Protein AF-A0A0F9LCH7-F1 (afdb_monomer)

Secondary structure (DSSP, 8-state):
--GGGSPTTHHHHHHHHHHHHHHHH--SEEEEESHHHHHHHH-S-TT-SSPPPHHHHTT-EEE-TTSSEEEEE--HHHHHH-HHHHHHHHHHHHHHHHHHHHTT-PPPPP-EEEE--SHHHHHHHHHHHHT-SS--EEEEEEE-TT--EEEEEEESSSSEEEEEESSSHHHHHHHHHHHHSSS-EEESSTHHHHHHHHHTT-----EEEEHHHHHHHH-HHHHS----TTSS-PPPPS-SHHHHHHHH--PPP-------TTSHHHHHHHHHHHHHHHHHHHHHHHHHTT---

Nearest PDB structures (foldseek):
  2hhx-assembly1_A  TM=6.648E-01  e=7.492E-04  Geobacillus stearothermophilus
  7pbk-assembly1_A  TM=7.248E-01  e=1.446E-03  Vibrio phage phiVC8
  6k1b-assembly1_A  TM=5.280E-01  e=2.629E-03  Homo sapiens
  6k18-assembly1_B  TM=5.031E-01  e=2.476E-03  Homo sapiens

pLDDT: mean 91.44, std 11.63, range [45.91, 98.81]

Sequence (293 aa):
NDWKRHKEGAIEAGTEALQALITEHQPKLVVTLGNEAFRTCMGEHPGSKVLPGIQDARGYLWDSPLGVRVLSAIHPAAAEREWVPWMALLGVDLRKAKRELDAGCPALDERSVTIVTEPWELQELRNAIGTQERGWIALDTENDAELQISCLGVAVTKDVAYTIPNEEGWQHAAIREICESATPKVLQTHAHDVYLARKHGFDIKNVVVDTMFQWHVLQPELAGQKVDDKKKKKRRTRKGLAFLSSIFCRTAWWKDYDFVSGSDEQSILCGKDSCNTLECAEKMQEQLEGQAG

Organism: NCBI:txid412755

Radius of gyration: 20.71 Å; Cα contacts (8 Å, |Δi|>4): 482; chains: 1; bounding box: 54×39×61 Å

Structure (mmCIF, N/CA/C/O backbone):
data_AF-A0A0F9LCH7-F1
#
_entry.id   AF-A0A0F9LCH7-F1
#
loop_
_atom_site.group_PDB
_atom_site.id
_atom_site.type_symbol
_atom_site.label_atom_id
_atom_site.label_alt_id
_atom_site.label_comp_id
_atom_site.label_asym_id
_atom_site.label_entity_id
_atom_site.label_seq_id
_atom_site.pdbx_PDB_ins_code
_atom_site.Cartn_x
_atom_site.Cartn_y
_atom_site.Cartn_z
_atom_site.occupancy
_atom_site.B_iso_or_equiv
_atom_site.auth_seq_id
_atom_site.auth_comp_id
_atom_site.auth_asym_id
_atom_site.auth_atom_id
_atom_site.pdbx_PDB_model_num
ATOM 1 N N . ASN A 1 1 ? 25.312 -1.615 -9.999 1.00 53.94 1 ASN A N 1
ATOM 2 C CA . ASN A 1 1 ? 24.998 -0.778 -11.167 1.00 53.94 1 ASN A CA 1
ATOM 3 C C . ASN A 1 1 ? 25.716 0.524 -10.986 1.00 53.94 1 ASN A C 1
ATOM 5 O O . ASN A 1 1 ? 25.378 1.288 -10.093 1.00 53.94 1 ASN A O 1
ATOM 9 N N . ASP A 1 2 ? 26.802 0.665 -11.722 1.00 61.59 2 ASP A N 1
ATOM 10 C CA . ASP A 1 2 ? 27.672 1.824 -11.671 1.00 61.59 2 ASP A CA 1
ATOM 11 C C . ASP A 1 2 ? 27.355 2.610 -12.937 1.00 61.59 2 ASP A C 1
ATOM 13 O O . ASP A 1 2 ? 27.883 2.300 -13.999 1.00 61.59 2 ASP A O 1
ATOM 17 N N . TRP A 1 3 ? 26.401 3.544 -12.836 1.00 61.50 3 TRP A N 1
ATOM 18 C CA . TRP A 1 3 ? 25.936 4.374 -13.958 1.00 61.50 3 TRP A CA 1
ATOM 19 C C . TRP A 1 3 ? 27.105 5.066 -14.674 1.00 61.50 3 TRP A C 1
ATOM 21 O O . TRP A 1 3 ? 27.042 5.325 -15.868 1.00 61.50 3 TRP A O 1
ATOM 31 N N . LYS A 1 4 ? 28.214 5.268 -13.954 1.00 61.50 4 LYS A N 1
ATOM 32 C CA . LYS A 1 4 ? 29.463 5.854 -14.440 1.00 61.50 4 LYS A CA 1
ATOM 33 C C . LYS A 1 4 ? 30.278 4.925 -15.351 1.00 61.50 4 LYS A C 1
ATOM 35 O O . LYS A 1 4 ? 31.313 5.343 -15.852 1.00 61.50 4 LYS A O 1
ATOM 40 N N . ARG A 1 5 ? 29.862 3.666 -15.538 1.00 80.19 5 ARG A N 1
ATOM 41 C CA . ARG A 1 5 ? 30.509 2.713 -16.462 1.00 80.19 5 ARG A CA 1
ATOM 42 C C . ARG A 1 5 ? 29.945 2.762 -17.871 1.00 80.19 5 ARG A C 1
ATOM 44 O O . ARG A 1 5 ? 30.535 2.156 -18.764 1.00 80.19 5 ARG A O 1
ATOM 51 N N . HIS A 1 6 ? 28.810 3.428 -18.062 1.00 78.88 6 HIS A N 1
ATOM 52 C CA . HIS A 1 6 ? 28.275 3.643 -19.396 1.00 78.88 6 HIS A CA 1
ATOM 53 C C . HIS A 1 6 ? 29.196 4.590 -20.159 1.00 78.88 6 HIS A C 1
ATOM 55 O O . HIS A 1 6 ? 29.780 5.507 -19.581 1.00 78.88 6 HIS A O 1
ATOM 61 N N . LYS A 1 7 ? 29.360 4.339 -21.461 1.00 89.00 7 LYS A N 1
ATOM 62 C CA . LYS A 1 7 ? 30.025 5.309 -22.334 1.00 89.00 7 LYS A CA 1
ATOM 63 C C . LYS A 1 7 ? 29.214 6.604 -22.305 1.00 89.00 7 LYS A C 1
ATOM 65 O O . LYS A 1 7 ? 27.986 6.550 -22.243 1.00 89.00 7 LYS A O 1
ATOM 70 N N . GLU A 1 8 ? 29.897 7.739 -22.357 1.00 86.56 8 GLU A N 1
ATOM 71 C CA . GLU A 1 8 ? 29.249 9.044 -22.499 1.00 86.56 8 GLU A CA 1
ATOM 72 C C . GLU A 1 8 ? 28.267 9.020 -23.686 1.00 86.56 8 GLU A C 1
ATOM 74 O O . GLU A 1 8 ? 28.590 8.466 -24.740 1.00 86.56 8 GLU A O 1
ATOM 79 N N . GLY A 1 9 ? 27.047 9.531 -23.492 1.00 86.00 9 GLY A N 1
ATOM 80 C CA . GLY A 1 9 ? 25.986 9.532 -24.506 1.00 86.00 9 GLY A CA 1
ATOM 81 C C . GLY A 1 9 ? 25.182 8.229 -24.639 1.00 86.00 9 GLY A C 1
ATOM 82 O O . GLY A 1 9 ? 24.184 8.197 -25.358 1.00 86.00 9 GLY A O 1
ATOM 83 N N . ALA A 1 10 ? 25.588 7.124 -23.997 1.00 87.00 10 ALA A N 1
ATOM 84 C CA . ALA A 1 10 ? 24.914 5.833 -24.185 1.00 87.00 10 ALA A CA 1
ATOM 85 C C . ALA A 1 10 ? 23.511 5.782 -23.557 1.00 87.00 10 ALA A C 1
ATOM 87 O O . ALA A 1 10 ? 22.637 5.081 -24.066 1.00 87.00 10 ALA A O 1
ATOM 88 N N . ILE A 1 11 ? 23.297 6.505 -22.454 1.00 82.56 11 ILE A N 1
ATOM 89 C CA . ILE A 1 11 ? 21.995 6.565 -21.777 1.00 82.56 11 ILE A CA 1
ATOM 90 C C . ILE A 1 11 ? 21.026 7.401 -22.610 1.00 82.56 11 ILE A C 1
ATOM 92 O O . ILE A 1 11 ? 19.883 6.995 -22.809 1.00 82.56 11 ILE A O 1
ATOM 96 N N . GLU A 1 12 ? 21.495 8.532 -23.128 1.00 86.00 12 GLU A N 1
ATOM 97 C CA . GLU A 1 12 ? 20.748 9.439 -23.992 1.00 86.00 12 GLU A CA 1
ATOM 98 C C . GLU A 1 12 ? 20.317 8.711 -25.269 1.00 86.00 12 GLU A C 1
ATOM 100 O O . GLU A 1 12 ? 19.123 8.606 -25.537 1.00 86.00 12 GLU A O 1
ATOM 105 N N . ALA A 1 13 ? 21.261 8.073 -25.969 1.00 90.00 13 ALA A N 1
ATOM 106 C CA . ALA A 1 13 ? 20.969 7.283 -27.165 1.00 90.00 13 ALA A CA 1
ATOM 107 C C . ALA A 1 13 ? 19.996 6.121 -26.886 1.00 90.00 13 ALA A C 1
ATOM 109 O O . ALA A 1 13 ? 19.108 5.837 -27.689 1.00 90.00 13 ALA A O 1
ATOM 110 N N 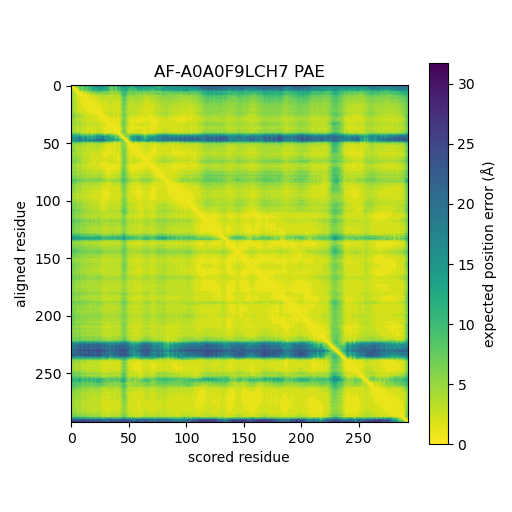. GLY A 1 14 ? 20.131 5.445 -25.738 1.00 88.81 14 GLY A N 1
ATOM 111 C CA . GLY A 1 14 ? 19.202 4.389 -25.331 1.00 88.81 14 GLY A CA 1
ATOM 112 C C . GLY A 1 14 ? 17.795 4.913 -25.030 1.00 88.81 14 GLY A C 1
ATOM 113 O O . GLY A 1 14 ? 16.809 4.263 -25.375 1.00 88.81 14 GLY A O 1
ATOM 114 N N . THR A 1 15 ? 17.698 6.097 -24.426 1.00 87.81 15 THR A N 1
ATOM 115 C CA . THR A 1 15 ? 16.423 6.765 -24.124 1.00 87.81 15 THR A CA 1
ATOM 116 C C . THR A 1 15 ? 15.730 7.220 -25.408 1.00 87.81 15 THR A C 1
ATOM 118 O O . THR A 1 15 ? 14.538 6.973 -25.574 1.00 87.81 15 THR A O 1
ATOM 121 N N . GLU A 1 16 ? 16.473 7.800 -26.355 1.00 91.25 16 GLU A N 1
ATOM 122 C CA . GLU A 1 16 ? 15.963 8.174 -27.681 1.00 91.25 16 GLU A CA 1
ATOM 123 C C . GLU A 1 16 ? 15.457 6.953 -28.459 1.00 91.25 16 GLU A C 1
ATOM 125 O O . GLU A 1 16 ? 14.346 6.970 -28.994 1.00 91.25 16 GLU A O 1
ATOM 130 N N . ALA A 1 17 ? 16.228 5.860 -28.469 1.00 93.12 17 ALA A N 1
ATOM 131 C CA . ALA A 1 17 ? 15.822 4.615 -29.114 1.00 93.12 17 ALA A CA 1
ATOM 132 C C . ALA A 1 17 ? 14.558 4.015 -28.472 1.00 93.12 17 ALA A C 1
ATOM 134 O O . ALA A 1 17 ? 13.664 3.550 -29.180 1.00 93.12 17 ALA A O 1
ATOM 135 N N . LEU A 1 18 ? 14.446 4.056 -27.140 1.00 92.81 18 LEU A N 1
ATOM 136 C CA . LEU A 1 18 ? 13.244 3.619 -26.428 1.00 92.81 18 LEU A CA 1
ATOM 137 C C . LEU A 1 18 ? 12.026 4.477 -26.796 1.00 92.81 18 LEU A C 1
ATOM 139 O O . LEU A 1 18 ? 10.963 3.927 -27.079 1.00 92.81 18 LEU A O 1
ATOM 143 N N . GLN A 1 19 ? 12.172 5.804 -26.831 1.00 93.44 19 GLN A N 1
ATOM 144 C CA . GLN A 1 19 ? 11.089 6.708 -27.223 1.00 93.44 19 GLN A CA 1
ATOM 145 C C . GLN A 1 19 ? 10.634 6.450 -28.667 1.00 93.44 19 GLN A C 1
ATOM 147 O O . GLN A 1 19 ? 9.430 6.455 -28.942 1.00 93.44 19 GLN A O 1
ATOM 152 N N . ALA A 1 20 ? 11.573 6.183 -29.581 1.00 95.50 20 ALA A N 1
ATOM 153 C CA . ALA A 1 20 ? 11.263 5.816 -30.960 1.00 95.50 20 ALA A CA 1
ATOM 154 C C . ALA A 1 20 ? 10.431 4.525 -31.023 1.00 95.50 20 ALA A C 1
ATOM 156 O O . ALA A 1 20 ? 9.383 4.515 -31.663 1.00 95.50 20 ALA A O 1
ATOM 157 N N . LEU A 1 21 ? 10.821 3.482 -30.279 1.00 96.56 21 LEU A N 1
ATOM 158 C CA . LEU A 1 21 ? 10.072 2.219 -30.207 1.00 96.56 21 LEU A CA 1
ATOM 159 C C . LEU A 1 21 ? 8.676 2.386 -29.590 1.00 96.56 21 LEU A C 1
ATOM 161 O O . LEU A 1 21 ? 7.719 1.782 -30.070 1.00 96.56 21 LEU A O 1
ATOM 165 N N . ILE A 1 22 ? 8.538 3.205 -28.540 1.00 96.31 22 ILE A N 1
ATOM 166 C CA . ILE A 1 22 ? 7.229 3.515 -27.940 1.00 96.31 22 ILE A CA 1
ATOM 167 C C . ILE A 1 22 ? 6.340 4.239 -28.954 1.00 96.31 22 ILE A C 1
ATOM 169 O O . ILE A 1 22 ? 5.165 3.908 -29.087 1.00 96.31 22 ILE A O 1
ATOM 173 N N . THR A 1 23 ? 6.899 5.193 -29.698 1.00 96.00 23 THR A N 1
ATOM 174 C CA . THR A 1 23 ? 6.165 5.949 -30.722 1.00 96.00 23 THR A CA 1
ATOM 175 C C . THR A 1 23 ? 5.731 5.047 -31.879 1.00 96.00 23 THR A C 1
ATOM 177 O O . THR A 1 23 ? 4.589 5.133 -32.322 1.00 96.00 23 THR A O 1
ATOM 180 N N . GLU A 1 24 ? 6.619 4.166 -32.343 1.00 97.88 24 GLU A N 1
ATOM 181 C CA . GLU A 1 24 ? 6.364 3.251 -33.457 1.00 97.88 24 GLU A CA 1
ATOM 182 C C . GLU A 1 24 ? 5.325 2.182 -33.105 1.00 97.88 24 GLU A C 1
ATOM 184 O O . GLU A 1 24 ? 4.394 1.940 -33.872 1.00 97.88 24 GLU A O 1
ATOM 189 N N . HIS A 1 25 ? 5.471 1.537 -31.947 1.00 97.62 25 HIS A N 1
ATOM 190 C CA . HIS A 1 25 ? 4.650 0.380 -31.590 1.00 97.62 25 HIS A CA 1
ATOM 191 C C . HIS A 1 25 ? 3.442 0.712 -30.715 1.00 97.62 25 HIS A C 1
ATOM 193 O O . HIS A 1 25 ? 2.583 -0.151 -30.540 1.00 97.62 25 HIS A O 1
ATOM 199 N N . GLN A 1 26 ? 3.383 1.921 -30.146 1.00 96.69 26 GLN A N 1
ATOM 200 C CA . GLN A 1 26 ? 2.342 2.365 -29.214 1.00 96.69 26 GLN A CA 1
ATOM 201 C C . GLN A 1 26 ? 1.982 1.291 -28.166 1.00 96.69 26 GLN A C 1
ATOM 203 O O . GLN A 1 26 ? 0.812 0.909 -28.036 1.00 96.69 26 GLN A O 1
ATOM 208 N N . PRO A 1 27 ? 2.975 0.734 -27.439 1.00 97.31 27 PRO A N 1
ATOM 209 C CA . PRO A 1 27 ? 2.703 -0.318 -26.474 1.00 97.31 27 PRO A CA 1
ATOM 210 C C . PRO A 1 27 ? 1.788 0.215 -25.370 1.00 97.31 27 PRO A C 1
ATOM 212 O O . PRO A 1 27 ? 1.969 1.328 -24.887 1.00 97.31 27 PRO A O 1
ATOM 215 N N . LYS A 1 28 ? 0.828 -0.600 -24.921 1.00 96.50 28 LYS A N 1
ATOM 216 C CA . LYS A 1 28 ? -0.017 -0.249 -23.765 1.00 96.50 28 LYS A CA 1
ATOM 217 C C . LYS A 1 28 ? 0.735 -0.350 -22.438 1.00 96.50 28 LYS A C 1
ATOM 219 O O . LYS A 1 28 ? 0.421 0.375 -21.502 1.00 96.50 28 LYS A O 1
ATOM 224 N N . LEU A 1 29 ? 1.706 -1.262 -22.365 1.00 97.75 29 LEU A N 1
ATOM 225 C CA . LEU A 1 29 ? 2.478 -1.583 -21.168 1.00 97.75 29 LEU A CA 1
ATOM 226 C C . LEU A 1 29 ? 3.934 -1.872 -21.539 1.00 97.75 29 LEU A C 1
ATOM 228 O O . LEU A 1 29 ? 4.199 -2.662 -22.444 1.00 97.75 29 LEU A O 1
ATOM 232 N N . VAL A 1 30 ? 4.867 -1.302 -20.781 1.00 97.62 30 VAL A N 1
ATOM 233 C CA . VAL A 1 30 ? 6.297 -1.625 -20.825 1.00 97.62 30 VAL A CA 1
ATOM 234 C C . VAL A 1 30 ? 6.695 -2.309 -19.520 1.00 97.62 30 VAL A C 1
ATOM 236 O O . VAL A 1 30 ? 6.459 -1.787 -18.433 1.00 97.62 30 VAL A O 1
ATOM 239 N N . VAL A 1 31 ? 7.333 -3.477 -19.610 1.00 98.06 31 VAL A N 1
ATOM 240 C CA . VAL A 1 31 ? 7.901 -4.159 -18.438 1.00 98.06 31 VAL A CA 1
ATOM 241 C C . VAL A 1 31 ? 9.383 -3.827 -18.339 1.00 98.06 31 VAL A C 1
ATOM 243 O O . VAL A 1 31 ? 10.176 -4.208 -19.199 1.00 98.06 31 VAL A O 1
ATOM 246 N N . THR A 1 32 ? 9.770 -3.131 -17.275 1.00 97.25 32 THR A N 1
ATOM 247 C CA . THR A 1 32 ? 11.167 -2.758 -17.031 1.00 97.25 32 THR A CA 1
ATOM 248 C C . THR A 1 32 ? 11.865 -3.808 -16.177 1.00 97.25 32 THR A C 1
ATOM 250 O O . THR A 1 32 ? 11.373 -4.211 -15.125 1.00 97.25 32 THR A O 1
ATOM 253 N N . LEU A 1 33 ? 13.037 -4.260 -16.625 1.00 96.75 33 LEU A N 1
ATOM 254 C CA . LEU A 1 33 ? 13.813 -5.305 -15.960 1.00 96.75 33 LEU A CA 1
ATOM 255 C C . LEU A 1 33 ? 15.040 -4.695 -15.276 1.00 96.75 33 LEU A C 1
ATOM 257 O O . LEU A 1 33 ? 16.084 -4.499 -15.895 1.00 96.75 33 LEU A O 1
ATOM 261 N N . GLY A 1 34 ? 14.945 -4.418 -13.975 1.00 94.81 34 GLY A N 1
ATOM 262 C CA . GLY A 1 34 ? 16.040 -3.819 -13.210 1.00 94.81 34 GLY A CA 1
ATOM 263 C C . GLY A 1 34 ? 15.961 -2.297 -13.050 1.00 94.81 34 GLY A C 1
ATOM 264 O O . GLY A 1 34 ? 15.125 -1.616 -13.631 1.00 94.81 34 GLY A O 1
ATOM 265 N N . ASN A 1 35 ? 16.877 -1.759 -12.235 1.00 92.06 35 ASN A N 1
ATOM 266 C CA . ASN A 1 35 ? 16.908 -0.335 -11.872 1.00 92.06 35 ASN A CA 1
ATOM 267 C C . ASN A 1 35 ? 17.129 0.608 -13.057 1.00 92.06 35 ASN A C 1
ATOM 269 O O . ASN A 1 35 ? 16.572 1.695 -13.058 1.00 92.06 35 ASN A O 1
ATOM 273 N N . GLU A 1 36 ? 18.001 0.241 -13.996 1.00 89.94 36 GLU A N 1
ATOM 274 C CA . GLU A 1 36 ? 18.387 1.137 -15.094 1.00 89.94 36 GLU A CA 1
ATOM 275 C C . GLU A 1 36 ? 17.212 1.341 -16.044 1.00 89.94 36 GLU A C 1
ATOM 277 O O . GLU A 1 36 ? 16.753 2.467 -16.181 1.00 89.94 36 GLU A O 1
ATOM 282 N N . ALA A 1 37 ? 16.629 0.253 -16.557 1.00 92.75 37 ALA A N 1
ATOM 283 C CA . ALA A 1 37 ? 15.432 0.315 -17.394 1.00 92.75 37 ALA A CA 1
ATOM 284 C C . ALA A 1 37 ? 14.265 1.039 -16.700 1.00 92.75 37 ALA A C 1
ATOM 286 O O . ALA A 1 37 ? 13.617 1.882 -17.316 1.00 92.75 37 ALA A O 1
ATOM 287 N N . PHE A 1 38 ? 14.024 0.746 -15.415 1.00 94.44 38 PHE A N 1
ATOM 288 C CA . PHE A 1 38 ? 12.980 1.415 -14.636 1.00 94.44 38 PHE A CA 1
ATOM 289 C C . PHE A 1 38 ? 13.209 2.928 -14.563 1.00 94.44 38 PHE A C 1
ATOM 291 O O . PHE A 1 38 ? 12.330 3.703 -14.924 1.00 94.44 38 PHE A O 1
ATOM 298 N N . ARG A 1 39 ? 14.407 3.362 -14.161 1.00 91.19 39 ARG A N 1
ATOM 299 C CA . ARG A 1 39 ? 14.736 4.789 -14.033 1.00 91.19 39 ARG A CA 1
ATOM 300 C C . ARG A 1 39 ? 14.727 5.515 -15.372 1.00 91.19 39 ARG A C 1
ATOM 302 O O . ARG A 1 39 ? 14.257 6.640 -15.420 1.00 91.19 39 ARG A O 1
ATOM 309 N N . THR A 1 40 ? 15.185 4.877 -16.448 1.00 90.44 40 THR A N 1
ATOM 310 C CA . THR A 1 40 ? 15.105 5.451 -17.798 1.00 90.44 40 THR A CA 1
ATOM 311 C C . THR A 1 40 ? 13.657 5.694 -18.216 1.00 90.44 40 THR A C 1
ATOM 313 O O . THR A 1 40 ? 13.355 6.757 -18.742 1.00 90.44 40 THR A O 1
ATOM 316 N N . CYS A 1 41 ? 12.745 4.754 -17.940 1.00 92.12 41 CYS A N 1
ATOM 317 C CA . CYS A 1 41 ? 11.332 4.936 -18.282 1.00 92.12 41 CYS A CA 1
ATOM 318 C C . CYS A 1 41 ? 10.640 5.983 -17.405 1.00 92.12 41 CYS A C 1
ATOM 320 O O . CYS A 1 41 ? 9.724 6.652 -17.867 1.00 92.12 41 CYS A O 1
ATOM 322 N N . MET A 1 42 ? 11.034 6.113 -16.139 1.00 90.81 42 MET A N 1
ATOM 323 C CA . MET A 1 42 ? 10.399 7.069 -15.228 1.00 90.81 42 MET A CA 1
ATOM 324 C C . MET A 1 42 ? 11.003 8.475 -15.299 1.00 90.81 42 MET A C 1
ATOM 326 O O . MET A 1 42 ? 10.345 9.418 -14.872 1.00 90.81 42 MET A O 1
ATOM 330 N N . GLY A 1 43 ? 12.221 8.620 -15.835 1.00 84.75 43 GLY A N 1
ATOM 331 C CA . GLY A 1 43 ? 12.935 9.892 -15.914 1.00 84.75 43 GLY A CA 1
ATOM 332 C C . GLY A 1 43 ? 13.071 10.579 -14.552 1.00 84.75 43 GLY A C 1
ATOM 333 O O . GLY A 1 43 ? 13.214 9.928 -13.511 1.00 84.75 43 GLY A O 1
ATOM 334 N N . GLU A 1 44 ? 13.005 11.909 -14.564 1.00 69.81 44 GLU A N 1
ATOM 335 C CA . GLU A 1 44 ? 12.686 12.695 -13.373 1.00 69.81 44 GLU A CA 1
ATOM 336 C C . GLU A 1 44 ? 11.174 12.595 -13.134 1.00 69.81 44 GLU A C 1
ATOM 338 O O . GLU A 1 44 ? 10.378 13.234 -13.819 1.00 69.81 44 GLU A O 1
ATOM 343 N N . HIS A 1 45 ? 10.760 11.735 -12.204 1.00 56.38 45 HIS A N 1
ATOM 344 C CA . HIS A 1 45 ? 9.342 11.541 -11.924 1.00 56.38 45 HIS A CA 1
ATOM 345 C C . HIS A 1 45 ? 8.746 12.815 -11.303 1.00 56.38 45 HIS A C 1
ATOM 347 O O . HIS A 1 45 ? 9.240 13.260 -10.261 1.00 56.38 45 HIS A O 1
ATOM 353 N N . PRO A 1 46 ? 7.657 13.380 -11.858 1.00 49.72 46 PRO A N 1
ATOM 354 C CA . PRO A 1 46 ? 6.965 14.501 -11.235 1.00 49.72 46 PRO A CA 1
ATOM 355 C C . PRO A 1 46 ? 6.503 14.100 -9.829 1.00 49.72 46 PRO A C 1
ATOM 357 O O . PRO A 1 46 ? 5.804 13.102 -9.672 1.00 49.72 46 PRO A O 1
ATOM 360 N N . GLY A 1 47 ? 6.923 14.834 -8.801 1.00 54.28 47 GLY A N 1
ATOM 361 C CA . GLY A 1 47 ? 6.427 14.655 -7.432 1.00 54.28 47 GLY A CA 1
ATOM 362 C C . GLY A 1 47 ? 7.203 13.700 -6.518 1.00 54.28 47 GLY A C 1
ATOM 363 O O . GLY A 1 47 ? 6.957 13.746 -5.321 1.00 54.28 47 GLY A O 1
ATOM 364 N N . SER A 1 48 ? 8.177 12.914 -7.003 1.00 53.31 48 SER A N 1
ATOM 365 C CA . SER A 1 48 ? 9.033 12.100 -6.118 1.00 53.31 48 SER A CA 1
ATOM 366 C C . SER A 1 48 ? 10.496 12.521 -6.220 1.00 53.31 48 SER A C 1
ATOM 368 O O . SER A 1 48 ? 11.115 12.417 -7.278 1.00 53.31 48 SER A O 1
ATOM 370 N N . LYS A 1 49 ? 11.079 12.973 -5.101 1.00 61.19 49 LYS A N 1
ATOM 371 C CA . LYS A 1 49 ? 12.492 13.393 -5.047 1.00 61.19 49 LYS A CA 1
ATOM 372 C C . LYS A 1 49 ? 13.456 12.228 -5.320 1.00 61.19 49 LYS A C 1
ATOM 374 O O . LYS A 1 49 ? 14.587 12.470 -5.739 1.00 61.19 49 LYS A O 1
ATOM 379 N N . VAL A 1 50 ? 13.041 10.974 -5.073 1.00 80.88 50 VAL A N 1
ATOM 380 C CA . VAL A 1 50 ? 13.874 9.773 -5.254 1.00 80.88 50 VAL A CA 1
ATOM 381 C C . VAL A 1 50 ? 13.022 8.547 -5.603 1.00 80.88 50 VAL A C 1
ATOM 383 O O . VAL A 1 50 ? 12.314 8.007 -4.758 1.00 80.88 50 VAL A O 1
ATOM 386 N N . LEU A 1 51 ? 13.182 8.020 -6.821 1.00 87.56 51 LEU A N 1
ATOM 387 C CA . LEU A 1 51 ? 12.590 6.736 -7.209 1.00 87.56 51 LEU A CA 1
ATOM 388 C C . LEU A 1 51 ? 13.118 5.579 -6.335 1.00 87.56 51 LEU A C 1
ATOM 390 O O . LEU A 1 51 ? 14.343 5.470 -6.144 1.00 87.56 51 LEU A O 1
ATOM 394 N N . PRO A 1 52 ? 12.245 4.659 -5.871 1.00 90.75 52 PRO A N 1
ATOM 395 C CA . PRO A 1 52 ? 12.669 3.521 -5.070 1.00 90.75 52 PRO A CA 1
ATOM 396 C C . PRO A 1 52 ? 13.639 2.619 -5.840 1.00 90.75 52 PRO A C 1
ATOM 398 O O . PRO A 1 52 ? 13.669 2.560 -7.073 1.00 90.75 52 PRO A O 1
ATOM 401 N N . GLY A 1 53 ? 14.458 1.875 -5.097 1.00 91.88 53 GLY A N 1
ATOM 402 C CA . GLY A 1 53 ? 15.257 0.811 -5.695 1.00 91.88 53 GLY A CA 1
ATOM 403 C C . GLY A 1 53 ? 14.353 -0.295 -6.241 1.00 91.88 53 GLY A C 1
ATOM 404 O O . GLY A 1 53 ? 13.292 -0.567 -5.692 1.00 91.88 53 GLY A O 1
ATOM 405 N N . ILE A 1 54 ? 14.800 -1.004 -7.279 1.00 93.69 54 ILE A N 1
ATOM 406 C CA . ILE A 1 54 ? 13.980 -1.996 -7.991 1.00 93.69 54 ILE A CA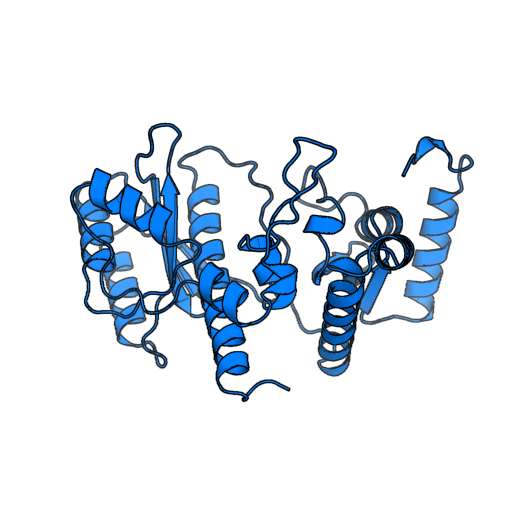 1
ATOM 407 C C . ILE A 1 54 ? 13.393 -3.091 -7.093 1.00 93.69 54 ILE A C 1
ATOM 409 O O . ILE A 1 54 ? 12.341 -3.635 -7.392 1.00 93.69 54 ILE A O 1
ATOM 413 N N . GLN A 1 55 ? 14.046 -3.427 -5.978 1.00 91.31 55 GLN A N 1
ATOM 414 C CA . GLN A 1 55 ? 13.513 -4.424 -5.046 1.00 91.31 55 GLN A CA 1
ATOM 415 C C . GLN A 1 55 ? 12.237 -3.962 -4.334 1.00 91.31 55 GLN A C 1
ATOM 417 O O . GLN A 1 55 ? 11.451 -4.814 -3.926 1.00 91.31 55 GLN A O 1
ATOM 422 N N . ASP A 1 56 ? 12.076 -2.652 -4.168 1.00 91.75 56 ASP A N 1
ATOM 423 C CA . ASP A 1 56 ? 10.902 -2.026 -3.567 1.00 91.75 56 ASP A CA 1
ATOM 424 C C . ASP A 1 56 ? 9.927 -1.584 -4.670 1.00 91.75 56 ASP A C 1
ATOM 426 O O . ASP A 1 56 ? 8.725 -1.776 -4.537 1.00 91.75 56 ASP A O 1
ATOM 430 N N . ALA A 1 57 ? 10.452 -1.119 -5.810 1.00 94.62 57 ALA A N 1
ATOM 431 C CA . ALA A 1 57 ? 9.649 -0.715 -6.959 1.00 94.62 57 ALA A CA 1
ATOM 432 C C . ALA A 1 57 ? 8.950 -1.888 -7.664 1.00 94.62 57 ALA A C 1
ATOM 434 O O . ALA A 1 57 ? 7.928 -1.678 -8.302 1.00 94.62 57 ALA A O 1
ATOM 435 N N . ARG A 1 58 ? 9.502 -3.108 -7.655 1.00 95.81 58 ARG A N 1
ATOM 436 C CA . ARG A 1 58 ? 8.975 -4.212 -8.479 1.00 95.81 58 ARG A CA 1
ATOM 437 C C . ARG A 1 58 ? 7.510 -4.543 -8.179 1.00 95.81 58 ARG A C 1
ATOM 439 O O . ARG A 1 58 ? 7.087 -4.460 -7.032 1.00 95.81 58 ARG A O 1
ATOM 446 N N . GLY A 1 59 ? 6.769 -4.948 -9.207 1.00 97.12 59 GLY A N 1
ATOM 447 C CA . GLY A 1 59 ? 5.340 -5.268 -9.191 1.00 97.12 59 GLY A CA 1
ATOM 448 C C . GLY A 1 59 ? 4.402 -4.074 -9.157 1.00 97.12 59 GLY A C 1
ATOM 449 O O . GLY A 1 59 ? 3.206 -4.240 -9.396 1.00 97.12 59 GLY A O 1
ATOM 450 N N . TYR A 1 60 ? 4.917 -2.880 -8.881 1.00 97.50 60 TYR A N 1
ATOM 451 C CA . TYR A 1 60 ? 4.138 -1.664 -9.011 1.00 97.50 60 TYR A CA 1
ATOM 452 C C . TYR A 1 60 ? 3.944 -1.283 -10.471 1.00 97.50 60 TYR A C 1
ATOM 454 O O . TYR A 1 60 ? 4.772 -1.572 -11.341 1.00 97.50 60 TYR A O 1
ATOM 462 N N . LEU A 1 61 ? 2.813 -0.632 -10.698 1.00 96.69 61 LEU A N 1
ATOM 463 C CA . LEU A 1 61 ? 2.449 -0.009 -11.951 1.00 96.69 61 LEU A CA 1
ATOM 464 C C . LEU A 1 61 ? 2.674 1.497 -11.833 1.00 96.69 61 LEU A C 1
ATOM 466 O O . LEU A 1 61 ? 2.421 2.081 -10.780 1.00 96.69 61 LEU A O 1
ATOM 470 N N . TRP A 1 62 ? 3.151 2.100 -12.913 1.00 94.94 62 TRP A N 1
ATOM 471 C CA . TRP A 1 62 ? 3.562 3.496 -12.951 1.00 94.94 62 TRP A CA 1
ATOM 472 C C . TRP A 1 62 ? 3.107 4.137 -14.249 1.00 94.94 62 TRP A C 1
ATOM 474 O O . TRP A 1 62 ? 3.274 3.547 -15.317 1.00 94.94 62 TRP A O 1
ATOM 484 N N . ASP A 1 63 ? 2.590 5.353 -14.178 1.00 93.56 63 ASP A N 1
ATOM 485 C CA . ASP A 1 63 ? 2.367 6.156 -15.374 1.00 93.56 63 ASP A CA 1
ATOM 486 C C . ASP A 1 63 ? 3.670 6.889 -15.712 1.00 93.56 63 ASP A C 1
ATOM 488 O O . ASP A 1 63 ? 4.152 7.728 -14.952 1.00 93.56 63 ASP A O 1
ATOM 492 N N . SER A 1 64 ? 4.302 6.500 -16.822 1.00 92.62 64 SER A N 1
ATOM 493 C CA . SER A 1 64 ? 5.586 7.063 -17.243 1.00 92.62 64 SER A CA 1
ATOM 494 C C . SER A 1 64 ? 5.396 8.413 -17.946 1.00 92.62 64 SER A C 1
ATOM 496 O O . SER A 1 64 ? 4.456 8.560 -18.734 1.00 92.62 64 SER A O 1
ATOM 498 N N . PRO A 1 65 ? 6.341 9.364 -17.787 1.00 91.06 65 PRO A N 1
ATOM 499 C CA . PRO A 1 65 ? 6.388 10.587 -18.596 1.00 91.06 65 PRO A CA 1
ATOM 500 C C . PRO A 1 65 ? 6.464 10.343 -20.112 1.00 91.06 65 PRO A C 1
ATOM 502 O O . PRO A 1 65 ? 6.172 11.245 -20.890 1.00 91.06 65 PRO A O 1
ATOM 505 N N . LEU A 1 66 ? 6.824 9.128 -20.544 1.00 90.31 66 LEU A N 1
ATOM 506 C CA . LEU A 1 66 ? 6.842 8.713 -21.950 1.00 90.31 66 LEU A CA 1
ATOM 507 C C . LEU A 1 66 ? 5.433 8.393 -22.498 1.00 90.31 66 LEU A C 1
ATOM 509 O O . LEU A 1 66 ? 5.304 7.961 -23.641 1.00 90.31 66 LEU A O 1
ATOM 513 N N . GLY A 1 67 ? 4.378 8.569 -21.691 1.00 91.31 67 GLY A N 1
ATOM 514 C CA . GLY A 1 67 ? 2.984 8.356 -22.094 1.00 91.31 67 GLY A CA 1
ATOM 515 C C . GLY A 1 67 ? 2.550 6.888 -22.126 1.00 91.31 67 GLY A C 1
ATOM 516 O O . GLY A 1 67 ? 1.563 6.558 -22.777 1.00 91.31 67 GLY A O 1
ATOM 517 N N . VAL A 1 68 ? 3.278 6.000 -21.441 1.00 94.25 68 VAL A N 1
ATOM 518 C CA . VAL A 1 68 ? 2.994 4.558 -21.388 1.00 94.25 68 VAL A CA 1
ATOM 519 C C . VAL A 1 68 ? 2.906 4.055 -19.949 1.00 94.25 68 VAL A C 1
ATOM 521 O O . VAL A 1 68 ? 3.592 4.555 -19.057 1.00 94.25 68 VAL A O 1
ATOM 524 N N . ARG A 1 69 ? 2.090 3.025 -19.702 1.00 96.88 69 ARG A N 1
ATOM 525 C CA . ARG A 1 69 ? 2.095 2.318 -18.417 1.00 96.88 69 ARG A CA 1
ATOM 526 C C . ARG A 1 69 ? 3.387 1.514 -18.287 1.00 96.88 69 ARG A C 1
ATOM 528 O O . ARG A 1 69 ? 3.781 0.797 -19.205 1.00 96.88 69 ARG A O 1
ATOM 535 N N . VAL A 1 70 ? 4.023 1.572 -17.127 1.00 97.00 70 VAL A N 1
ATOM 536 C CA . VAL A 1 70 ? 5.226 0.801 -16.808 1.00 97.00 70 VAL A CA 1
ATOM 537 C C . VAL A 1 70 ? 4.936 -0.157 -15.663 1.00 97.00 70 VAL A C 1
ATOM 539 O O . VAL A 1 70 ? 4.398 0.247 -14.638 1.00 97.00 70 VAL A O 1
ATOM 542 N N . LEU A 1 71 ? 5.335 -1.420 -15.809 1.00 98.12 71 LEU A N 1
ATOM 543 C CA . LEU A 1 71 ? 5.473 -2.350 -14.691 1.00 98.12 71 LEU A CA 1
ATOM 544 C C . LEU A 1 71 ? 6.960 -2.570 -14.417 1.00 98.12 71 LEU A C 1
ATOM 546 O O . LEU A 1 71 ? 7.729 -2.948 -15.301 1.00 98.12 71 LEU A O 1
ATOM 550 N N . SER A 1 72 ? 7.381 -2.331 -13.185 1.00 97.50 72 SER A N 1
ATOM 551 C CA . SER A 1 72 ? 8.748 -2.586 -12.728 1.00 97.50 72 SER A CA 1
ATOM 552 C C . SER A 1 72 ? 8.915 -4.038 -12.305 1.00 97.50 72 SER A C 1
ATOM 554 O O . SER A 1 72 ? 8.076 -4.588 -11.600 1.00 97.50 72 SER A O 1
ATOM 556 N N . ALA A 1 73 ? 10.023 -4.669 -12.683 1.00 97.81 73 ALA A N 1
ATOM 557 C CA . ALA A 1 73 ? 10.335 -6.043 -12.311 1.00 97.81 73 ALA A CA 1
ATOM 558 C C . ALA A 1 73 ? 11.828 -6.221 -12.009 1.00 97.81 73 ALA A C 1
ATOM 560 O O . ALA A 1 73 ? 12.695 -5.446 -12.430 1.00 97.81 73 ALA A O 1
ATOM 561 N N . ILE A 1 74 ? 12.153 -7.262 -11.241 1.00 95.81 74 ILE A N 1
ATOM 562 C CA . ILE A 1 74 ? 13.548 -7.573 -10.921 1.00 95.81 74 ILE A CA 1
ATOM 563 C C . ILE A 1 74 ? 14.319 -7.968 -12.193 1.00 95.81 74 ILE A C 1
ATOM 565 O O . ILE A 1 74 ? 13.787 -8.607 -13.097 1.00 95.81 74 ILE A O 1
ATOM 569 N N . HIS A 1 75 ? 15.603 -7.616 -12.263 1.00 95.69 75 HIS A N 1
ATOM 570 C CA . HIS A 1 75 ? 16.444 -8.004 -13.395 1.00 95.69 75 HIS A CA 1
ATOM 571 C C . HIS A 1 75 ? 16.661 -9.537 -13.425 1.00 95.69 75 HIS A C 1
ATOM 573 O O . HIS A 1 75 ? 16.997 -10.096 -12.376 1.00 95.69 75 HIS A O 1
ATOM 579 N N . PRO A 1 76 ? 16.600 -10.216 -14.591 1.00 94.56 76 PRO A N 1
ATOM 580 C CA . PRO A 1 76 ? 16.798 -11.668 -14.709 1.00 94.56 76 PRO A CA 1
ATOM 581 C C . PRO A 1 76 ? 18.088 -12.191 -14.063 1.00 94.56 76 PRO A C 1
ATOM 583 O O . PRO A 1 76 ? 18.051 -13.133 -13.283 1.00 94.56 76 PRO A O 1
ATOM 586 N N . ALA A 1 77 ? 19.218 -11.500 -14.247 1.00 93.56 77 ALA A N 1
ATOM 587 C CA . ALA A 1 77 ? 20.478 -11.834 -13.566 1.00 93.56 77 ALA A CA 1
ATOM 588 C C . ALA A 1 77 ? 20.404 -11.849 -12.017 1.00 93.56 77 ALA A C 1
ATOM 590 O O . ALA A 1 77 ? 21.280 -12.402 -11.351 1.00 93.56 77 ALA A O 1
ATOM 591 N N . ALA A 1 78 ? 19.418 -11.197 -11.386 1.00 90.69 78 ALA A N 1
ATOM 592 C CA . ALA A 1 78 ? 19.169 -11.365 -9.951 1.00 90.69 78 ALA A CA 1
ATOM 593 C C . ALA A 1 78 ? 18.465 -12.700 -9.657 1.00 90.69 78 ALA A C 1
ATOM 595 O O . ALA A 1 78 ? 18.861 -13.379 -8.712 1.00 90.69 78 ALA A O 1
ATOM 596 N N . ALA A 1 79 ? 17.494 -13.086 -10.489 1.00 89.25 79 ALA A N 1
ATOM 597 C CA . ALA A 1 79 ? 16.802 -14.373 -10.424 1.00 89.25 79 ALA A CA 1
ATOM 598 C C . ALA A 1 79 ? 17.720 -15.567 -10.706 1.00 89.25 79 ALA A C 1
ATOM 600 O O . ALA A 1 79 ? 17.619 -16.581 -10.025 1.00 89.25 79 ALA A O 1
ATOM 601 N N . GLU A 1 80 ? 18.673 -15.427 -11.627 1.00 91.38 80 GLU A N 1
ATOM 602 C CA . GLU A 1 80 ? 19.686 -16.458 -11.887 1.00 91.38 80 GLU A CA 1
ATOM 603 C C . GLU A 1 80 ? 20.630 -16.665 -10.697 1.00 91.38 80 GLU A C 1
ATOM 605 O O . GLU A 1 80 ? 20.972 -17.793 -10.351 1.00 91.38 80 GLU A O 1
ATOM 610 N N . ARG A 1 81 ? 21.052 -15.574 -10.040 1.00 88.69 81 ARG A N 1
ATOM 611 C CA . ARG A 1 81 ? 21.961 -15.642 -8.882 1.00 88.69 81 ARG A CA 1
ATOM 612 C C . ARG A 1 81 ? 21.277 -16.149 -7.622 1.00 88.69 81 ARG A C 1
ATOM 614 O O . ARG A 1 81 ? 21.923 -16.750 -6.767 1.00 88.69 81 ARG A O 1
ATOM 621 N N . GLU A 1 82 ? 19.999 -15.839 -7.465 1.00 85.12 82 GLU A N 1
ATOM 622 C CA . GLU A 1 82 ? 19.211 -16.253 -6.320 1.00 85.12 82 GLU A CA 1
ATOM 623 C C . GLU A 1 82 ? 17.778 -16.548 -6.760 1.00 85.12 82 GLU A C 1
ATOM 625 O O . GLU A 1 82 ? 16.948 -15.651 -6.898 1.00 85.12 82 GLU A O 1
ATOM 630 N N . TRP A 1 83 ? 17.503 -17.840 -6.939 1.00 84.06 83 TRP A N 1
ATOM 631 C CA . TRP A 1 83 ? 16.212 -18.332 -7.406 1.00 84.06 83 TRP A CA 1
ATOM 632 C C . TRP A 1 83 ? 15.048 -17.882 -6.508 1.00 84.06 83 TRP A C 1
ATOM 634 O O . TRP A 1 83 ? 14.084 -17.294 -6.990 1.00 84.06 83 TRP A O 1
ATOM 644 N N . VAL A 1 84 ? 15.154 -18.077 -5.188 1.00 86.50 84 VAL A N 1
ATOM 645 C CA . VAL A 1 84 ? 14.186 -17.563 -4.200 1.00 86.50 84 VAL A CA 1
ATOM 646 C C . VAL A 1 84 ? 14.800 -16.369 -3.464 1.00 86.50 84 VAL A C 1
ATOM 648 O O . VAL A 1 84 ? 15.859 -16.535 -2.854 1.00 86.50 84 VAL A O 1
ATOM 651 N N . PRO A 1 85 ? 14.157 -15.183 -3.477 1.00 88.44 85 PRO A N 1
ATOM 652 C CA . PRO A 1 85 ? 12.767 -14.952 -3.897 1.00 88.44 85 PRO A CA 1
ATOM 653 C C . PRO A 1 85 ? 12.591 -14.526 -5.368 1.00 88.44 85 PRO A C 1
ATOM 655 O O . PRO A 1 85 ? 11.463 -14.378 -5.831 1.00 88.44 85 PRO A O 1
ATOM 658 N N . TRP A 1 86 ? 13.670 -14.259 -6.104 1.00 90.75 86 TRP A N 1
ATOM 659 C CA . TRP A 1 86 ? 13.595 -13.398 -7.289 1.00 90.75 86 TRP A CA 1
ATOM 660 C C . TRP A 1 86 ? 12.958 -14.028 -8.522 1.00 90.75 86 TRP A C 1
ATOM 662 O O . TRP A 1 86 ? 12.253 -13.322 -9.235 1.00 90.75 86 TRP A O 1
ATOM 672 N N . MET A 1 87 ? 13.154 -15.323 -8.767 1.00 91.69 87 MET A N 1
ATOM 673 C CA . MET A 1 87 ? 12.498 -16.001 -9.886 1.00 91.69 87 MET A CA 1
ATOM 674 C C . MET A 1 87 ? 10.986 -16.093 -9.664 1.00 91.69 87 MET A C 1
ATOM 676 O O . MET A 1 87 ? 10.206 -15.787 -10.564 1.00 91.69 87 MET A O 1
ATOM 680 N N . ALA A 1 88 ? 10.569 -16.444 -8.445 1.00 91.06 88 ALA A N 1
ATOM 681 C CA . ALA A 1 88 ? 9.155 -16.494 -8.086 1.00 91.06 88 ALA A CA 1
ATOM 682 C C . ALA A 1 88 ? 8.490 -15.118 -8.258 1.00 91.06 88 ALA A C 1
ATOM 684 O O . ALA A 1 88 ? 7.439 -15.011 -8.889 1.00 91.06 88 ALA A O 1
ATOM 685 N N . LEU A 1 89 ? 9.137 -14.055 -7.766 1.00 93.56 89 LEU A N 1
ATOM 686 C CA . LEU A 1 89 ? 8.620 -12.690 -7.886 1.00 93.56 89 LEU A CA 1
ATOM 687 C C . LEU A 1 89 ? 8.596 -12.185 -9.327 1.00 93.56 89 LEU A C 1
ATOM 689 O O . LEU A 1 89 ? 7.613 -11.566 -9.718 1.00 93.56 89 LEU A O 1
ATOM 693 N N . LEU A 1 90 ? 9.607 -12.505 -10.139 1.00 95.69 90 LEU A N 1
ATOM 694 C CA . LEU A 1 90 ? 9.579 -12.189 -11.567 1.00 95.69 90 LEU A CA 1
ATOM 695 C C . LEU A 1 90 ? 8.374 -12.854 -12.252 1.00 95.69 90 LEU A C 1
ATOM 697 O O . LEU A 1 90 ? 7.672 -12.210 -13.025 1.00 95.69 90 LEU A O 1
ATOM 701 N N . GLY A 1 91 ? 8.079 -14.116 -11.926 1.00 95.31 91 GLY A N 1
ATOM 702 C CA . GLY A 1 91 ? 6.895 -14.808 -12.441 1.00 95.31 91 GLY A CA 1
ATOM 703 C C . GLY A 1 91 ? 5.567 -14.193 -11.976 1.00 95.31 91 GLY A C 1
ATOM 704 O O . GLY A 1 91 ? 4.598 -14.168 -12.734 1.00 95.31 91 GLY A O 1
ATOM 705 N N . VAL A 1 92 ? 5.498 -13.681 -10.743 1.00 95.44 92 VAL A N 1
ATOM 706 C CA . VAL A 1 92 ? 4.333 -12.926 -10.243 1.00 95.44 92 VAL A CA 1
ATOM 707 C C . VAL A 1 92 ? 4.161 -11.617 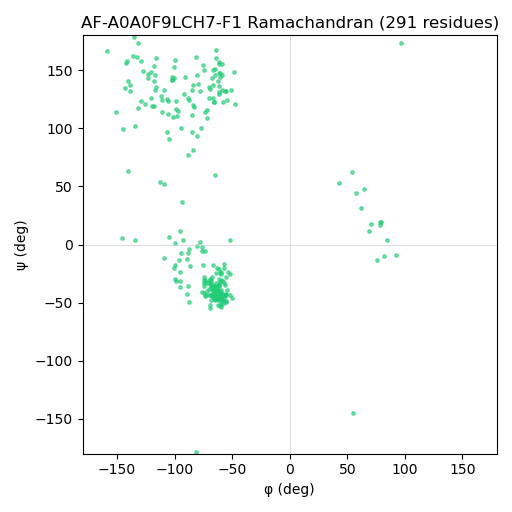-11.017 1.00 95.44 92 VAL A C 1
ATOM 709 O O . VAL A 1 92 ? 3.066 -11.341 -11.507 1.00 95.44 92 VAL A O 1
ATOM 712 N N . ASP A 1 93 ? 5.241 -10.860 -11.193 1.00 97.69 93 ASP A N 1
ATOM 713 C CA . ASP A 1 93 ? 5.250 -9.578 -11.900 1.00 97.69 93 ASP A CA 1
ATOM 714 C C . ASP A 1 93 ? 4.830 -9.730 -13.369 1.00 97.69 93 ASP A C 1
ATOM 716 O O . ASP A 1 93 ? 3.993 -8.974 -13.859 1.00 97.69 93 ASP A O 1
ATOM 720 N N . LEU A 1 94 ? 5.334 -10.755 -14.064 1.00 97.81 94 LEU A N 1
ATOM 721 C CA . LEU A 1 94 ? 4.972 -11.032 -15.459 1.00 97.81 94 LEU A CA 1
ATOM 722 C C . LEU A 1 94 ? 3.517 -11.498 -15.612 1.00 97.81 94 LEU A C 1
ATOM 724 O O . LEU A 1 94 ? 2.846 -11.113 -16.570 1.00 97.81 94 LEU A O 1
ATOM 728 N N . ARG A 1 95 ? 2.987 -12.279 -14.660 1.00 97.44 95 ARG A N 1
ATOM 729 C CA . ARG A 1 95 ? 1.554 -12.622 -14.642 1.00 97.44 95 ARG A CA 1
ATOM 730 C C . ARG A 1 95 ? 0.687 -11.390 -14.405 1.00 97.44 95 ARG A C 1
ATOM 732 O O . ARG A 1 95 ? -0.339 -11.241 -15.064 1.00 97.44 95 ARG A O 1
ATOM 739 N N . LYS A 1 96 ? 1.108 -10.484 -13.517 1.00 97.69 96 LYS A N 1
ATOM 740 C CA . LYS A 1 96 ? 0.435 -9.196 -13.315 1.00 97.69 96 LYS A CA 1
ATOM 741 C C . LYS A 1 96 ? 0.459 -8.357 -14.593 1.00 97.69 96 LYS A C 1
ATOM 743 O O . LYS A 1 96 ? -0.597 -7.902 -15.010 1.00 97.69 96 LYS A O 1
ATOM 748 N N . ALA A 1 97 ? 1.608 -8.250 -15.262 1.00 98.12 97 ALA A N 1
ATOM 749 C CA . ALA A 1 97 ? 1.731 -7.554 -16.543 1.00 98.12 97 ALA A CA 1
ATOM 750 C C . ALA A 1 97 ? 0.776 -8.119 -17.605 1.00 98.12 97 ALA A C 1
ATOM 752 O O . ALA A 1 97 ? 0.096 -7.358 -18.288 1.00 98.12 97 ALA A O 1
ATOM 753 N N . LYS A 1 98 ? 0.666 -9.451 -17.701 1.00 98.00 98 LYS A N 1
ATOM 754 C CA . LYS A 1 98 ? -0.304 -10.096 -18.591 1.00 98.00 98 LYS A CA 1
ATOM 755 C C . LYS A 1 98 ? -1.745 -9.708 -18.246 1.00 98.00 98 LYS A C 1
ATOM 757 O O . LYS A 1 98 ? -2.476 -9.320 -19.147 1.00 98.00 98 LYS A O 1
ATOM 762 N N . ARG A 1 99 ? -2.143 -9.775 -16.970 1.00 96.88 99 ARG A N 1
ATOM 763 C CA . ARG A 1 99 ? -3.502 -9.390 -16.540 1.00 96.88 99 ARG A CA 1
ATOM 764 C C . ARG A 1 99 ? -3.814 -7.928 -16.851 1.00 96.88 99 ARG A C 1
ATOM 766 O O . ARG A 1 99 ? -4.896 -7.638 -17.345 1.00 96.88 99 ARG A O 1
ATOM 773 N N . GLU A 1 100 ? -2.867 -7.023 -16.612 1.00 97.06 100 GLU A N 1
ATOM 774 C CA . GLU A 1 100 ? -3.023 -5.605 -16.961 1.00 97.06 100 GLU A CA 1
ATOM 775 C C . GLU A 1 100 ? -3.180 -5.405 -18.468 1.00 97.06 100 GLU A C 1
ATOM 777 O O . GLU A 1 100 ? -4.027 -4.629 -18.903 1.00 97.06 100 GLU A O 1
ATOM 782 N N . LEU A 1 101 ? -2.392 -6.117 -19.277 1.00 96.50 101 LEU A N 1
ATOM 783 C CA . LEU A 1 101 ? -2.498 -6.051 -20.730 1.00 96.50 101 LEU A CA 1
ATOM 784 C C . LEU A 1 101 ? -3.844 -6.597 -21.226 1.00 96.50 101 LEU A C 1
ATOM 786 O O . LEU A 1 101 ? -4.493 -5.947 -22.046 1.00 96.50 101 LEU A O 1
ATOM 790 N N . ASP A 1 102 ? -4.276 -7.746 -20.701 1.00 97.06 102 ASP A N 1
ATOM 791 C CA . ASP A 1 102 ? -5.558 -8.380 -21.028 1.00 97.06 102 ASP A CA 1
ATOM 792 C C . ASP A 1 102 ? -6.742 -7.466 -20.646 1.00 97.06 102 ASP A C 1
ATOM 794 O O . ASP A 1 102 ? -7.718 -7.375 -21.387 1.00 97.06 102 ASP A O 1
ATOM 798 N N . ALA A 1 103 ? -6.629 -6.722 -19.539 1.00 96.75 103 ALA A N 1
ATOM 799 C CA . ALA A 1 103 ? -7.605 -5.718 -19.105 1.00 96.75 103 ALA A CA 1
ATOM 800 C C . ALA A 1 103 ? -7.539 -4.396 -19.897 1.00 96.75 103 ALA A C 1
ATOM 802 O O . ALA A 1 103 ? -8.318 -3.479 -19.642 1.00 96.75 103 ALA A O 1
ATOM 803 N N . GLY A 1 104 ? -6.607 -4.261 -20.845 1.00 96.31 104 GLY A N 1
ATOM 804 C CA . GLY A 1 104 ? -6.439 -3.049 -21.644 1.00 96.31 104 GLY A CA 1
ATOM 805 C C . GLY A 1 104 ? -5.713 -1.905 -20.934 1.00 96.31 104 GLY A C 1
ATOM 806 O O . GLY A 1 104 ? -5.777 -0.784 -21.429 1.00 96.31 104 GLY A O 1
ATOM 807 N N . CYS A 1 105 ? -5.003 -2.191 -19.837 1.00 96.19 105 CYS A N 1
ATOM 808 C CA . CYS A 1 105 ? -4.268 -1.237 -18.998 1.00 96.19 105 CYS A CA 1
ATOM 809 C C . CYS A 1 105 ? -5.148 -0.078 -18.499 1.00 96.19 105 CYS A C 1
ATOM 811 O O . CYS A 1 105 ? -4.878 1.077 -18.832 1.00 96.19 105 CYS A O 1
ATOM 813 N N . PRO A 1 106 ? -6.198 -0.361 -17.702 1.00 96.31 106 PRO A N 1
ATOM 814 C CA . PRO A 1 106 ? -7.053 0.693 -17.179 1.00 96.31 106 PRO A CA 1
ATOM 815 C C . PRO A 1 106 ? -6.274 1.628 -16.247 1.00 96.31 106 PRO A C 1
ATOM 817 O O . PRO A 1 106 ? -5.158 1.313 -15.804 1.00 96.31 106 PRO A O 1
ATOM 820 N N . ALA A 1 107 ? -6.882 2.771 -15.918 1.00 95.44 107 ALA A N 1
ATOM 821 C CA . ALA A 1 107 ? -6.366 3.683 -14.902 1.00 95.44 107 ALA A CA 1
ATOM 822 C C . ALA A 1 107 ? -5.992 2.924 -13.614 1.00 95.44 107 ALA A C 1
ATOM 824 O O . ALA A 1 107 ? -6.555 1.859 -13.310 1.00 95.44 107 ALA A O 1
ATOM 825 N N . LEU A 1 108 ? -4.971 3.429 -12.919 1.00 94.75 108 LEU A N 1
ATOM 826 C CA . LEU A 1 108 ? -4.603 2.889 -11.615 1.00 94.75 108 LEU A CA 1
ATOM 827 C C . LEU A 1 108 ? -5.721 3.175 -10.621 1.00 94.75 108 LEU A C 1
ATOM 829 O O . LEU A 1 108 ? -6.443 4.160 -10.755 1.00 94.75 108 LEU A O 1
ATOM 833 N N . ASP A 1 109 ? -5.856 2.288 -9.643 1.00 94.56 109 ASP A N 1
ATOM 834 C CA . ASP A 1 109 ? -6.845 2.457 -8.589 1.00 94.56 109 ASP A CA 1
ATOM 835 C C . ASP A 1 109 ? -6.452 3.691 -7.757 1.00 94.56 109 ASP A C 1
ATOM 837 O O . ASP A 1 109 ? -5.340 3.765 -7.221 1.00 94.56 109 ASP A O 1
ATOM 841 N N . GLU A 1 110 ? -7.358 4.664 -7.671 1.00 93.94 110 GLU A N 1
ATOM 842 C CA . GLU A 1 110 ? -7.221 5.829 -6.802 1.00 93.94 110 GLU A CA 1
ATOM 843 C C . GLU A 1 110 ? -7.860 5.540 -5.445 1.00 93.94 110 GLU A C 1
ATOM 845 O O . GLU A 1 110 ? -8.877 4.855 -5.349 1.00 93.94 110 GLU A O 1
ATOM 850 N N . ARG A 1 111 ? -7.256 6.071 -4.379 1.00 95.94 111 ARG A N 1
ATOM 851 C CA . ARG A 1 111 ? -7.769 5.926 -3.015 1.00 95.94 111 ARG A CA 1
ATOM 852 C C . ARG A 1 111 ? -8.262 7.272 -2.520 1.00 95.94 111 ARG A C 1
ATOM 854 O O . ARG A 1 111 ? -7.487 8.230 -2.493 1.00 95.94 111 ARG A O 1
ATOM 861 N N . SER A 1 112 ? -9.517 7.323 -2.099 1.00 97.31 112 SER A N 1
ATOM 862 C CA . SER A 1 112 ? -10.101 8.476 -1.427 1.00 97.31 112 SER A CA 1
ATOM 863 C C . SER A 1 112 ? -9.855 8.362 0.074 1.00 97.31 112 SER A C 1
ATOM 865 O O . SER A 1 112 ? -10.167 7.333 0.677 1.00 97.31 112 SER A O 1
ATOM 867 N N . VAL A 1 113 ? -9.266 9.404 0.664 1.00 98.19 113 VAL A N 1
ATOM 868 C CA . VAL A 1 113 ? -9.032 9.491 2.108 1.00 98.19 113 VAL A CA 1
ATOM 869 C C . VAL A 1 113 ? -9.643 10.781 2.632 1.00 98.19 113 VAL A C 1
ATOM 871 O O . VAL A 1 113 ? -9.244 11.863 2.204 1.00 98.19 113 VAL A O 1
ATOM 874 N N . THR A 1 114 ? -10.577 10.654 3.570 1.00 98.56 114 THR A N 1
ATOM 875 C CA . THR A 1 114 ? -11.153 11.788 4.303 1.00 98.56 114 THR A CA 1
ATOM 876 C C . THR A 1 114 ? -10.472 11.915 5.661 1.00 98.56 114 THR A C 1
ATOM 878 O O . THR A 1 114 ? -10.489 10.968 6.447 1.00 98.56 114 THR A O 1
ATOM 881 N N . ILE A 1 115 ? -9.885 13.074 5.962 1.00 98.62 115 ILE A N 1
ATOM 882 C CA . ILE A 1 115 ? -9.370 13.368 7.305 1.00 98.62 115 ILE A CA 1
ATOM 883 C C . ILE A 1 115 ? -10.549 13.849 8.155 1.00 98.62 115 ILE A C 1
ATOM 885 O O . ILE A 1 115 ? -11.173 14.849 7.831 1.00 98.62 115 ILE A O 1
ATOM 889 N N . VAL A 1 116 ? -10.866 13.115 9.219 1.00 98.56 116 VAL A N 1
ATOM 890 C CA . VAL A 1 116 ? -12.003 13.372 10.109 1.00 98.56 116 VAL A CA 1
ATOM 891 C C . VAL A 1 116 ? -11.617 14.470 11.097 1.00 98.56 116 VAL A C 1
ATOM 893 O O . VAL A 1 116 ? -11.033 14.211 12.150 1.00 98.56 116 VAL A O 1
ATOM 896 N N . THR A 1 117 ? -11.946 15.701 10.738 1.00 97.94 117 THR A N 1
ATOM 897 C CA . THR A 1 117 ? -11.691 16.913 11.527 1.00 97.94 117 THR A CA 1
ATOM 898 C C . THR A 1 117 ? -12.927 17.384 12.281 1.00 97.94 117 THR A C 1
ATOM 900 O O . THR A 1 117 ? -12.803 18.055 13.299 1.00 97.94 117 THR A O 1
ATOM 903 N N . GLU A 1 118 ? -14.116 16.962 11.850 1.00 98.31 118 GLU A N 1
ATOM 904 C CA . GLU A 1 118 ? -15.385 17.381 12.428 1.00 98.31 118 GLU A CA 1
ATOM 905 C C . GLU A 1 118 ? -16.230 16.187 12.924 1.00 98.31 118 GLU A C 1
ATOM 907 O O . GLU A 1 118 ? -16.255 15.119 12.303 1.00 98.31 118 GLU A O 1
ATOM 912 N N . PRO A 1 119 ? -17.023 16.340 14.005 1.00 97.69 119 PRO A N 1
ATOM 913 C CA . PRO A 1 119 ? -17.844 15.250 14.545 1.00 97.69 119 PRO A CA 1
ATOM 914 C C . PRO A 1 119 ? -18.878 14.658 13.573 1.00 97.69 119 PRO A C 1
ATOM 916 O O . PRO A 1 119 ? -19.291 13.508 13.737 1.00 97.69 119 PRO A O 1
ATOM 919 N N . TRP A 1 120 ? -19.338 15.421 12.579 1.00 97.81 120 TRP A N 1
ATOM 920 C CA . TRP A 1 120 ? -20.295 14.918 11.589 1.00 97.81 120 TRP A CA 1
ATOM 921 C C . TRP A 1 120 ? -19.626 13.976 10.576 1.00 97.81 120 TRP A C 1
ATOM 923 O O . TRP A 1 120 ? -20.255 13.001 10.169 1.00 97.81 120 TRP A O 1
ATOM 933 N N . GLU A 1 121 ? -18.344 14.173 10.260 1.00 98.31 121 GLU A N 1
ATOM 934 C CA . GLU A 1 121 ? -17.553 13.265 9.412 1.00 98.31 121 GLU A CA 1
ATOM 935 C C . GLU A 1 121 ? -17.355 11.912 10.110 1.00 98.31 121 GLU A C 1
ATOM 937 O O . GLU A 1 121 ? -17.419 10.853 9.485 1.00 98.31 121 GLU A O 1
ATOM 942 N N . LEU A 1 122 ? -17.220 11.915 11.443 1.00 98.38 122 LEU A N 1
ATOM 943 C CA . LEU A 1 122 ? -17.217 10.682 12.234 1.00 98.38 122 LEU A CA 1
ATOM 944 C C . LEU A 1 122 ? -18.545 9.918 12.097 1.00 98.38 122 LEU A C 1
ATOM 946 O O . LEU A 1 122 ? -18.553 8.685 12.085 1.00 98.38 122 LEU A O 1
ATOM 950 N N . GLN A 1 123 ? -19.676 10.620 11.979 1.00 98.31 123 GLN A N 1
ATOM 951 C CA . GLN A 1 123 ? -20.959 9.966 11.725 1.00 98.31 123 GLN A CA 1
ATOM 952 C C . GLN A 1 123 ? -21.008 9.340 10.325 1.00 98.31 123 GLN A C 1
ATOM 954 O O . GLN A 1 123 ? -21.562 8.250 10.177 1.00 98.31 123 GLN A O 1
ATOM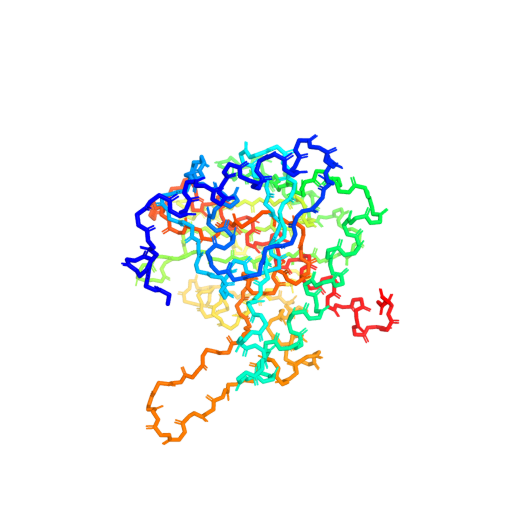 959 N N . GLU A 1 124 ? -20.404 9.974 9.318 1.00 98.25 124 GLU A N 1
ATOM 960 C CA . GLU A 1 124 ? -20.264 9.384 7.983 1.00 98.25 124 GLU A CA 1
ATOM 961 C C . GLU A 1 124 ? -19.420 8.112 8.015 1.00 98.25 124 GLU A C 1
ATOM 963 O O . GLU A 1 124 ? -19.856 7.088 7.490 1.00 98.25 124 GLU A O 1
ATOM 968 N N . LEU A 1 125 ? -18.280 8.132 8.712 1.00 98.44 125 LEU A N 1
ATOM 969 C CA . LEU A 1 125 ? -17.460 6.941 8.926 1.00 98.44 125 LEU A CA 1
ATOM 970 C C . LEU A 1 125 ? -18.256 5.828 9.622 1.00 98.44 125 LEU A C 1
ATOM 972 O O . LEU A 1 125 ? -18.261 4.691 9.154 1.00 98.44 125 LEU A O 1
ATOM 976 N N . ARG A 1 126 ? -18.982 6.130 10.706 1.00 98.25 126 ARG A N 1
ATOM 977 C CA . ARG A 1 126 ? -19.826 5.134 11.395 1.00 98.25 126 ARG A CA 1
ATOM 978 C C . ARG A 1 126 ? -20.864 4.517 10.458 1.00 98.25 126 ARG A C 1
ATOM 980 O O . ARG A 1 126 ? -21.049 3.300 10.471 1.00 98.25 126 ARG A O 1
ATOM 987 N N . ASN A 1 127 ? -21.516 5.339 9.635 1.00 98.00 127 ASN A N 1
ATOM 988 C CA . ASN A 1 127 ? -22.469 4.862 8.636 1.00 98.00 127 ASN A CA 1
ATOM 989 C C . ASN A 1 127 ? -21.769 3.959 7.612 1.00 98.00 127 ASN A C 1
ATOM 991 O O . ASN A 1 127 ? -22.254 2.863 7.344 1.00 98.00 127 ASN A O 1
ATOM 995 N N . ALA A 1 128 ? -20.605 4.379 7.107 1.00 97.62 128 ALA A N 1
ATOM 996 C CA . ALA A 1 128 ? -19.827 3.629 6.130 1.00 97.62 128 ALA A CA 1
ATOM 997 C C . ALA A 1 128 ? -19.362 2.269 6.671 1.00 97.62 128 ALA A C 1
ATOM 999 O O . ALA A 1 128 ? -19.431 1.280 5.945 1.00 97.62 128 ALA A O 1
ATOM 1000 N N . ILE A 1 129 ? -18.951 2.189 7.943 1.00 98.00 129 ILE A N 1
ATOM 1001 C CA . ILE A 1 129 ? -18.640 0.925 8.631 1.00 98.00 129 ILE A CA 1
ATOM 1002 C C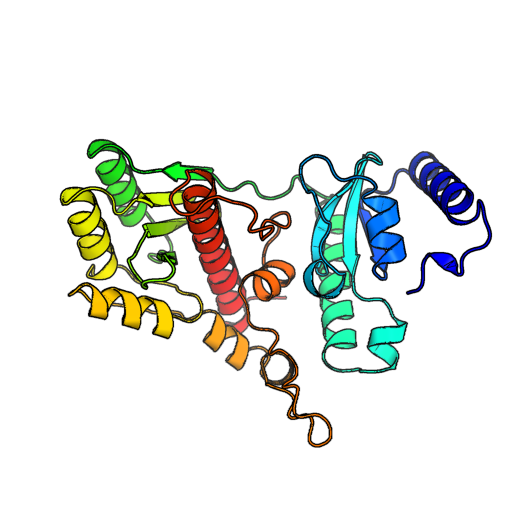 . ILE A 1 129 ? -19.887 0.029 8.691 1.00 98.00 129 ILE A C 1
ATOM 1004 O O . ILE A 1 129 ? -19.809 -1.163 8.399 1.00 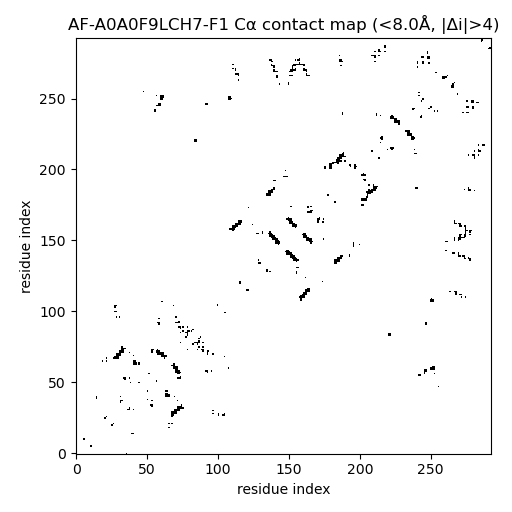98.00 129 ILE A O 1
ATOM 1008 N N . GLY A 1 130 ? -21.041 0.597 9.054 1.00 95.88 130 GLY A N 1
ATOM 1009 C CA . GLY A 1 130 ? -22.298 -0.140 9.212 1.00 95.88 130 GLY A CA 1
ATOM 1010 C C . GLY A 1 130 ? -22.876 -0.714 7.915 1.00 95.88 130 GLY A C 1
ATOM 1011 O O . GLY A 1 130 ? -23.708 -1.618 7.977 1.00 95.88 130 GLY A O 1
ATOM 1012 N N . THR A 1 131 ? -22.444 -0.222 6.752 1.00 94.00 131 THR A N 1
ATOM 1013 C CA . THR A 1 131 ? -22.944 -0.647 5.434 1.00 94.00 131 THR A CA 1
ATOM 1014 C C . THR A 1 131 ? -21.986 -1.556 4.661 1.00 94.00 131 THR A C 1
ATOM 1016 O O . THR A 1 131 ? -22.255 -1.848 3.497 1.00 94.00 131 THR A O 1
ATOM 1019 N N . GLN A 1 132 ? -20.867 -1.993 5.252 1.00 90.38 132 GLN A N 1
ATOM 1020 C CA . GLN A 1 132 ? -19.894 -2.828 4.539 1.00 90.38 132 GLN A CA 1
ATOM 1021 C C . GLN A 1 132 ? -20.412 -4.242 4.265 1.00 90.38 132 GLN A C 1
ATOM 1023 O O . GLN A 1 132 ? -20.766 -4.973 5.187 1.00 90.38 132 GLN A O 1
ATOM 1028 N N . GLU A 1 133 ? -20.370 -4.659 2.998 1.00 84.81 133 GLU A N 1
ATOM 1029 C CA . GLU A 1 133 ? -20.884 -5.958 2.539 1.00 84.81 133 GLU A CA 1
ATOM 1030 C C . GLU A 1 133 ? -20.106 -7.142 3.133 1.00 84.81 133 GLU A C 1
ATOM 1032 O O . GLU A 1 133 ? -20.696 -8.090 3.648 1.00 84.81 133 GLU A O 1
ATOM 1037 N N . ARG A 1 134 ? -18.768 -7.069 3.116 1.00 84.62 134 ARG A N 1
ATOM 1038 C CA . ARG A 1 134 ? -17.887 -8.107 3.683 1.00 84.62 134 ARG A CA 1
ATOM 1039 C C . ARG A 1 134 ? -17.834 -8.072 5.213 1.00 84.62 134 ARG A C 1
ATOM 1041 O O . ARG A 1 134 ? -17.381 -9.027 5.839 1.00 84.62 134 ARG A O 1
ATOM 1048 N N . GLY A 1 135 ? -18.259 -6.956 5.808 1.00 92.44 135 GLY A N 1
ATOM 1049 C CA . GLY A 1 135 ? -18.215 -6.714 7.248 1.00 92.44 135 GLY A CA 1
ATOM 1050 C C . GLY A 1 135 ? -16.808 -6.543 7.832 1.00 92.44 135 GLY A C 1
ATOM 1051 O O . GLY A 1 135 ? -16.666 -6.579 9.051 1.00 92.44 135 GLY A O 1
ATOM 1052 N N . TRP A 1 136 ? -15.766 -6.391 7.007 1.00 97.56 136 TRP A N 1
ATOM 1053 C CA . TRP A 1 136 ? -14.397 -6.116 7.456 1.00 97.56 136 TRP A CA 1
ATOM 1054 C C . TRP A 1 136 ? -14.066 -4.635 7.300 1.00 97.56 136 TRP A C 1
ATOM 1056 O O . TRP A 1 136 ? -14.448 -4.017 6.311 1.00 97.56 136 TRP A O 1
ATOM 1066 N N . ILE A 1 137 ? -13.299 -4.098 8.246 1.00 98.62 137 ILE A N 1
ATOM 1067 C CA . ILE A 1 137 ? -12.581 -2.827 8.098 1.00 98.62 137 ILE A CA 1
ATOM 1068 C C . ILE A 1 137 ? -11.088 -3.084 8.273 1.00 98.62 137 ILE A C 1
ATOM 1070 O O . ILE A 1 137 ? -10.712 -3.976 9.037 1.00 98.62 137 ILE A O 1
ATOM 1074 N N . ALA A 1 138 ? -10.230 -2.320 7.603 1.00 98.75 138 ALA A N 1
ATOM 1075 C CA . ALA A 1 138 ? -8.799 -2.351 7.892 1.00 98.75 138 ALA A CA 1
ATOM 1076 C C . ALA A 1 138 ? -8.383 -1.141 8.717 1.00 98.75 138 ALA A C 1
ATOM 1078 O O . ALA A 1 138 ? -8.881 -0.039 8.488 1.00 98.75 138 ALA A O 1
ATOM 1079 N N . LEU A 1 139 ? -7.478 -1.377 9.663 1.00 98.75 139 LEU A N 1
ATOM 1080 C CA . LEU A 1 139 ? -6.899 -0.346 10.508 1.00 98.75 139 LEU A CA 1
ATOM 1081 C C . LEU A 1 139 ? -5.398 -0.240 10.263 1.00 98.75 139 LEU A C 1
ATOM 1083 O O . LEU A 1 139 ? -4.726 -1.254 10.061 1.00 98.75 139 LEU A O 1
ATOM 1087 N N . ASP A 1 140 ? -4.895 0.980 10.367 1.00 98.44 140 ASP A N 1
ATOM 1088 C CA . ASP A 1 140 ? -3.474 1.304 10.433 1.00 98.44 140 ASP A CA 1
ATOM 1089 C C . ASP A 1 140 ? -3.285 2.435 11.449 1.00 98.44 140 ASP A C 1
ATOM 1091 O O . ASP A 1 140 ? -4.132 3.327 11.541 1.00 98.44 140 ASP A O 1
ATOM 1095 N N . THR A 1 141 ? -2.220 2.382 12.248 1.00 98.12 141 THR A N 1
ATOM 1096 C CA . THR A 1 141 ? -1.894 3.460 13.188 1.00 98.12 141 THR A CA 1
ATOM 1097 C C . THR A 1 141 ? -0.574 4.109 12.826 1.00 98.12 141 THR A C 1
ATOM 1099 O O . THR A 1 141 ? 0.430 3.439 12.595 1.00 98.12 141 THR A O 1
ATOM 1102 N N . GLU A 1 142 ? -0.566 5.436 12.858 1.00 97.12 142 GLU A N 1
ATOM 1103 C CA . GLU A 1 142 ? 0.661 6.218 12.811 1.00 97.12 142 GLU A CA 1
ATOM 1104 C C . GLU A 1 142 ? 1.000 6.710 14.215 1.00 97.12 142 GLU A C 1
ATOM 1106 O O . GLU A 1 142 ? 0.118 7.042 15.015 1.00 97.12 142 GLU A O 1
ATOM 1111 N N . ASN A 1 143 ? 2.292 6.762 14.528 1.00 96.00 143 ASN A N 1
ATOM 1112 C CA . ASN A 1 143 ? 2.770 7.197 15.829 1.00 96.00 143 ASN A CA 1
ATOM 1113 C C . ASN A 1 143 ? 4.049 8.024 15.723 1.00 96.00 143 ASN A C 1
ATOM 1115 O O . ASN A 1 143 ? 4.848 7.863 14.802 1.00 96.00 143 ASN A O 1
ATOM 1119 N N . ASP A 1 144 ? 4.283 8.857 16.728 1.00 93.56 144 ASP A N 1
ATOM 1120 C CA . ASP A 1 144 ? 5.516 9.629 16.840 1.00 93.56 144 ASP A CA 1
ATOM 1121 C C . ASP A 1 144 ? 6.677 8.803 17.435 1.00 93.56 144 ASP A C 1
ATOM 1123 O O . ASP A 1 144 ? 6.553 7.617 17.765 1.00 93.56 144 ASP A O 1
ATOM 1127 N N . ALA A 1 145 ? 7.838 9.441 17.605 1.00 92.06 145 ALA A N 1
ATOM 1128 C CA . ALA A 1 145 ? 9.021 8.813 18.197 1.00 92.06 145 ALA A CA 1
ATOM 1129 C C . ALA A 1 145 ? 8.831 8.381 19.668 1.00 92.06 145 ALA A C 1
ATOM 1131 O O . ALA A 1 145 ? 9.571 7.524 20.155 1.00 92.06 145 ALA A O 1
ATOM 1132 N N . GLU A 1 146 ? 7.849 8.946 20.373 1.00 95.06 146 GLU A N 1
ATOM 1133 C CA . GLU A 1 146 ? 7.487 8.603 21.751 1.00 95.06 146 GLU A CA 1
ATOM 1134 C C . GLU A 1 146 ? 6.387 7.531 21.819 1.00 95.06 146 GLU A C 1
ATOM 1136 O O . GLU A 1 146 ? 5.959 7.129 22.910 1.00 95.06 146 GLU A O 1
ATOM 1141 N N . LEU A 1 147 ? 5.973 6.998 20.664 1.00 95.69 147 LEU A N 1
ATOM 1142 C CA . LEU A 1 147 ? 4.892 6.029 20.505 1.00 95.69 147 LEU A CA 1
ATOM 1143 C C . LEU A 1 147 ? 3.534 6.593 20.966 1.00 95.69 147 LEU A C 1
ATOM 1145 O O . LEU A 1 147 ? 2.696 5.856 21.500 1.00 95.69 147 LEU A O 1
ATOM 1149 N N . GLN A 1 148 ? 3.328 7.904 20.823 1.00 96.62 148 GLN A N 1
ATOM 1150 C CA . GLN A 1 148 ? 2.001 8.509 20.894 1.00 96.62 148 GLN A CA 1
ATOM 1151 C C . GLN A 1 148 ? 1.291 8.267 19.567 1.00 96.62 148 GLN A C 1
ATOM 1153 O O . GLN A 1 148 ? 1.883 8.483 18.514 1.00 96.62 148 GLN A O 1
ATOM 1158 N N . ILE A 1 149 ? 0.041 7.802 19.615 1.00 97.69 149 ILE A N 1
ATOM 1159 C CA . ILE A 1 149 ? -0.770 7.638 18.405 1.00 97.69 149 ILE A CA 1
ATOM 1160 C C . ILE A 1 149 ? -1.016 9.033 17.829 1.00 97.69 149 ILE A C 1
ATOM 1162 O O . ILE A 1 149 ? -1.552 9.889 18.530 1.00 97.69 149 ILE A O 1
ATOM 1166 N N . SER A 1 150 ? -0.613 9.249 16.581 1.00 97.62 150 SER A N 1
ATOM 1167 C CA . SER A 1 150 ? -0.813 10.501 15.848 1.00 97.62 150 SER A CA 1
ATOM 1168 C C . SER A 1 150 ? -2.142 10.486 15.101 1.00 97.62 150 SER A C 1
ATOM 1170 O O . SER A 1 150 ? -2.876 11.469 15.140 1.00 97.62 150 SER A O 1
ATOM 1172 N N . CYS A 1 151 ? -2.486 9.362 14.468 1.00 98.31 151 CYS A N 1
ATOM 1173 C CA . CYS A 1 151 ? -3.782 9.159 13.828 1.00 98.31 151 CYS A CA 1
ATOM 1174 C C . CYS A 1 151 ? -4.109 7.664 13.654 1.00 98.31 151 CYS A C 1
ATOM 1176 O O . CYS A 1 151 ? -3.247 6.796 13.821 1.00 98.31 151 CYS A O 1
ATOM 1178 N N . LEU A 1 152 ? -5.377 7.376 13.348 1.00 98.75 152 LEU A N 1
ATOM 1179 C CA . LEU A 1 152 ? -5.882 6.052 12.976 1.00 98.75 152 LEU A CA 1
ATOM 1180 C C . LEU A 1 152 ? -6.480 6.116 11.569 1.00 98.75 152 LEU A C 1
ATOM 1182 O O . LEU A 1 152 ? -7.473 6.815 11.358 1.00 98.75 152 LEU A O 1
ATOM 1186 N N . GLY A 1 153 ? -5.928 5.344 10.641 1.00 98.75 153 GLY A N 1
ATOM 1187 C CA . GLY A 1 153 ? -6.543 5.054 9.354 1.00 98.75 153 GLY A CA 1
ATOM 1188 C C . GLY A 1 153 ? -7.602 3.959 9.495 1.00 98.75 153 GLY A C 1
ATOM 1189 O O . GLY A 1 153 ? -7.414 2.976 10.212 1.00 98.75 153 GLY A O 1
ATOM 1190 N N . VAL A 1 154 ? -8.732 4.138 8.815 1.00 98.81 154 VAL A N 1
ATOM 1191 C CA . VAL A 1 154 ? -9.855 3.201 8.772 1.00 98.81 154 VAL A CA 1
ATOM 1192 C C . VAL A 1 154 ? -10.315 3.054 7.329 1.00 98.81 154 VAL A C 1
ATOM 1194 O O . VAL A 1 154 ? -11.032 3.906 6.803 1.00 98.81 154 VAL A O 1
ATOM 1197 N N . ALA A 1 155 ? -9.925 1.962 6.679 1.00 98.69 155 ALA A N 1
ATOM 1198 C CA . ALA A 1 155 ? -10.445 1.626 5.362 1.00 98.69 155 ALA A CA 1
ATOM 1199 C C . ALA A 1 155 ? -11.723 0.811 5.493 1.00 98.69 155 ALA A C 1
ATOM 1201 O O . ALA A 1 155 ? -11.750 -0.244 6.133 1.00 98.69 155 ALA A O 1
ATOM 1202 N N . VAL A 1 156 ? -12.776 1.320 4.864 1.00 98.25 156 VAL A N 1
ATOM 1203 C CA . VAL A 1 156 ? -14.076 0.654 4.802 1.00 98.25 156 VAL A CA 1
ATOM 1204 C C . VAL A 1 156 ? -14.205 -0.148 3.509 1.00 98.25 156 VAL A C 1
ATOM 1206 O O . VAL A 1 156 ? -14.794 -1.216 3.516 1.00 98.25 156 VAL A O 1
ATOM 1209 N N . THR A 1 157 ? -13.568 0.299 2.425 1.00 97.25 157 THR A N 1
ATOM 1210 C CA . THR A 1 157 ? -13.380 -0.478 1.190 1.00 97.25 157 THR A CA 1
ATOM 1211 C C . THR A 1 157 ? -11.919 -0.389 0.762 1.00 97.25 157 THR A C 1
ATOM 1213 O O . THR A 1 157 ? -11.155 0.391 1.330 1.00 97.25 157 THR A O 1
ATOM 1216 N N . LYS A 1 158 ? -11.510 -1.143 -0.264 1.00 96.75 158 LYS A N 1
ATOM 1217 C CA . LYS A 1 158 ? -10.160 -0.985 -0.818 1.00 96.75 158 LYS A CA 1
ATOM 1218 C C . LYS A 1 158 ? -9.890 0.427 -1.357 1.00 96.75 158 LYS A C 1
ATOM 1220 O O . LYS A 1 158 ? -8.735 0.820 -1.410 1.00 96.75 158 LYS A O 1
ATOM 1225 N N . ASP A 1 159 ? -10.917 1.193 -1.729 1.00 97.19 159 ASP A N 1
ATOM 1226 C CA . ASP A 1 159 ? -10.759 2.491 -2.402 1.00 97.19 159 ASP A CA 1
ATOM 1227 C C . ASP A 1 159 ? -11.125 3.690 -1.513 1.00 97.19 159 ASP A C 1
ATOM 1229 O O . ASP A 1 159 ? -10.813 4.826 -1.865 1.00 97.19 159 ASP A O 1
ATOM 1233 N N . VAL A 1 160 ? -11.750 3.456 -0.355 1.00 97.81 160 VAL A N 1
ATOM 1234 C CA . VAL A 1 160 ? -12.244 4.507 0.548 1.00 97.81 160 VAL A CA 1
ATOM 1235 C C . VAL A 1 160 ? -11.762 4.262 1.971 1.00 97.81 160 VAL A C 1
ATOM 1237 O O . VAL A 1 160 ? -12.075 3.229 2.577 1.00 97.81 160 VAL A O 1
ATOM 1240 N N . ALA A 1 161 ? -11.075 5.261 2.520 1.00 98.50 161 ALA A N 1
ATOM 1241 C CA . ALA A 1 161 ? -10.670 5.313 3.913 1.00 98.50 161 ALA A CA 1
ATOM 1242 C C . ALA A 1 161 ? -10.989 6.658 4.564 1.00 98.50 161 ALA A C 1
ATOM 1244 O O . ALA A 1 161 ? -11.171 7.686 3.914 1.00 98.50 161 ALA A O 1
ATOM 1245 N N . TYR A 1 162 ? -11.009 6.624 5.886 1.00 98.81 162 TYR A N 1
ATOM 1246 C CA . TYR A 1 162 ? -11.087 7.784 6.751 1.00 98.81 162 TYR A CA 1
ATOM 1247 C C . TYR A 1 162 ? -9.882 7.755 7.678 1.00 98.81 162 TYR A C 1
ATOM 1249 O O . TYR A 1 162 ? -9.490 6.681 8.129 1.00 98.81 162 TYR A O 1
ATOM 1257 N N . THR A 1 163 ? -9.321 8.912 7.997 1.00 98.75 163 THR A N 1
ATOM 1258 C CA . THR A 1 163 ? -8.252 9.017 8.986 1.00 98.75 163 THR A CA 1
ATOM 1259 C C . THR A 1 163 ? -8.696 9.932 10.106 1.00 98.75 163 THR A C 1
ATOM 1261 O O . THR A 1 163 ? -9.102 11.058 9.847 1.00 98.75 163 THR A O 1
ATOM 1264 N N . ILE A 1 164 ? -8.618 9.461 11.346 1.00 98.75 164 ILE A N 1
ATOM 1265 C CA . ILE A 1 164 ? -8.948 10.247 12.536 1.00 98.75 164 ILE A CA 1
ATOM 1266 C C . ILE A 1 164 ? -7.627 10.712 13.164 1.00 98.75 164 ILE A C 1
ATOM 1268 O O . ILE A 1 164 ? -6.896 9.859 13.682 1.00 98.75 164 ILE A O 1
ATOM 1272 N N . PRO A 1 165 ? -7.283 12.015 13.120 1.00 98.38 165 PRO A N 1
ATOM 1273 C CA . PRO A 1 165 ? -6.179 12.574 13.903 1.00 98.38 165 PRO A CA 1
ATOM 1274 C C . PRO A 1 165 ? -6.408 12.339 15.396 1.00 98.38 165 PRO A C 1
ATOM 1276 O O . PRO A 1 165 ? -7.542 12.183 15.822 1.00 98.38 165 PRO A O 1
ATOM 1279 N N . ASN A 1 166 ? -5.363 12.303 16.213 1.00 97.69 166 ASN A N 1
ATOM 1280 C CA . ASN A 1 166 ? -5.477 12.127 17.664 1.00 97.69 166 ASN A CA 1
ATOM 1281 C C . ASN A 1 166 ? -5.037 13.401 18.405 1.00 97.69 166 ASN A C 1
ATOM 1283 O O . ASN A 1 166 ? -4.153 13.369 19.260 1.00 97.69 166 ASN A O 1
ATOM 1287 N N . GLU A 1 167 ? -5.636 14.531 18.038 1.00 96.88 167 GLU A N 1
ATOM 1288 C CA . GLU A 1 167 ? -5.287 15.869 18.533 1.00 96.88 167 GLU A CA 1
ATOM 1289 C C . GLU A 1 167 ? -6.250 16.342 19.630 1.00 96.88 167 GLU A C 1
ATOM 1291 O O . GLU A 1 167 ? -5.866 17.068 20.549 1.00 96.88 167 GLU A O 1
ATOM 1296 N N . GLU A 1 168 ? -7.501 15.881 19.572 1.00 97.62 168 GLU A N 1
ATOM 1297 C CA . GLU A 1 168 ? -8.571 16.259 20.488 1.00 97.62 168 GLU A CA 1
ATOM 1298 C C . GLU A 1 168 ? -9.116 15.073 21.294 1.00 97.62 168 GLU A C 1
ATOM 1300 O O . GLU A 1 168 ? -9.125 13.917 20.866 1.00 97.62 168 GLU A O 1
ATOM 1305 N N . GLY A 1 169 ? -9.666 15.363 22.478 1.00 98.12 169 GLY A N 1
ATOM 1306 C CA . GLY A 1 169 ? -10.199 14.328 23.370 1.00 98.12 169 GLY A CA 1
ATOM 1307 C C . GLY A 1 169 ? -11.349 13.509 22.766 1.00 98.12 169 GLY A C 1
ATOM 1308 O O . GLY A 1 169 ? -11.470 12.319 23.059 1.00 98.12 169 GLY A O 1
ATOM 1309 N N . TRP A 1 170 ? -12.182 14.109 21.906 1.00 98.19 170 TRP A N 1
ATOM 1310 C CA . TRP A 1 170 ? -13.261 13.378 21.230 1.00 98.19 170 TRP A CA 1
ATOM 1311 C C . TRP A 1 170 ? -12.734 12.472 20.114 1.00 98.19 170 TRP A C 1
ATOM 1313 O O . TRP A 1 170 ? -13.283 11.390 19.913 1.00 98.19 170 TRP A O 1
ATOM 1323 N N . GLN A 1 171 ? -11.655 12.869 19.433 1.00 98.50 171 GLN A N 1
ATOM 1324 C CA . GLN A 1 171 ? -11.012 12.040 18.419 1.00 98.50 171 GLN A CA 1
ATOM 1325 C C . GLN A 1 171 ? -10.371 10.811 19.062 1.00 98.50 171 GLN A C 1
ATOM 1327 O O . GLN A 1 171 ? -10.595 9.690 18.612 1.00 98.50 171 GLN A O 1
ATOM 1332 N N . HIS A 1 172 ? -9.675 10.996 20.189 1.00 98.44 172 HIS A N 1
ATOM 1333 C CA . HIS A 1 172 ? -9.146 9.886 20.978 1.00 98.44 172 HIS A CA 1
ATOM 1334 C C . HIS A 1 172 ? -10.249 8.904 21.404 1.00 98.44 172 HIS A C 1
ATOM 1336 O O . HIS A 1 172 ? -10.101 7.684 21.294 1.00 98.44 172 HIS A O 1
ATOM 1342 N N . ALA A 1 173 ? -11.392 9.433 21.858 1.00 98.62 173 ALA A N 1
ATOM 1343 C CA . ALA A 1 173 ? -12.553 8.620 22.203 1.00 98.62 173 ALA A CA 1
ATOM 1344 C C . ALA A 1 173 ? -13.118 7.861 20.986 1.00 98.62 173 ALA A C 1
ATOM 1346 O O . ALA A 1 173 ? -13.487 6.697 21.126 1.00 98.62 173 ALA A O 1
ATOM 1347 N N . ALA A 1 174 ? -13.135 8.477 19.801 1.00 98.75 174 ALA A N 1
ATOM 1348 C CA . ALA A 1 174 ? -13.580 7.849 18.558 1.00 98.75 174 ALA A CA 1
ATOM 1349 C C . ALA A 1 174 ? -12.629 6.737 18.078 1.00 98.75 174 ALA A C 1
ATOM 1351 O O . ALA A 1 174 ? -13.083 5.648 17.722 1.00 98.75 174 ALA A O 1
ATOM 1352 N N . ILE A 1 175 ? -11.312 6.968 18.131 1.00 98.75 175 ILE A N 1
ATOM 1353 C CA . ILE A 1 175 ? -10.277 5.959 17.847 1.00 98.75 175 ILE A CA 1
ATOM 1354 C C . ILE A 1 175 ? -10.484 4.743 18.749 1.00 98.75 175 ILE A C 1
ATOM 1356 O O . ILE A 1 175 ? -10.551 3.605 18.277 1.00 98.75 175 ILE A O 1
ATOM 1360 N N . ARG A 1 176 ? -10.645 4.986 20.053 1.00 98.75 176 ARG A N 1
ATOM 1361 C CA . ARG A 1 176 ? -10.935 3.942 21.034 1.00 98.75 176 ARG A CA 1
ATOM 1362 C C . ARG A 1 176 ? -12.228 3.193 20.709 1.00 98.75 176 ARG A C 1
ATOM 1364 O O . ARG A 1 176 ? -12.221 1.965 20.715 1.00 98.75 176 ARG A O 1
ATOM 1371 N N . GLU A 1 177 ? -13.318 3.904 20.425 1.00 98.69 177 GLU A N 1
ATOM 1372 C CA . GLU A 1 177 ? -14.618 3.314 20.077 1.00 98.69 177 GLU A CA 1
ATOM 1373 C C . GLU A 1 177 ? -14.499 2.352 18.888 1.00 98.69 177 GLU A C 1
ATOM 1375 O O . GLU A 1 177 ? -14.964 1.213 18.966 1.00 98.69 177 GLU A O 1
ATOM 1380 N N . ILE A 1 178 ? -13.836 2.777 17.809 1.00 98.69 178 ILE A N 1
ATOM 1381 C CA . ILE A 1 178 ? -13.660 1.964 16.601 1.00 98.69 178 ILE A CA 1
ATOM 1382 C C . ILE A 1 178 ? -12.789 0.741 16.898 1.00 98.69 178 ILE A C 1
ATOM 1384 O O . ILE A 1 178 ? -13.177 -0.380 16.552 1.00 98.69 178 ILE A O 1
ATOM 1388 N N . CYS A 1 179 ? -11.658 0.920 17.585 1.00 98.81 179 CYS A N 1
ATOM 1389 C CA . CYS A 1 179 ? -10.754 -0.165 17.973 1.00 98.81 179 CYS A CA 1
ATOM 1390 C C . CYS A 1 179 ? -11.427 -1.198 18.894 1.00 98.81 179 CYS A C 1
ATOM 1392 O O . CYS A 1 179 ? -11.254 -2.405 18.703 1.00 98.81 179 CYS A O 1
ATOM 1394 N N . GLU A 1 180 ? -12.247 -0.754 19.848 1.00 98.69 180 GLU A N 1
ATOM 1395 C CA . GLU A 1 180 ? -12.938 -1.622 20.808 1.00 98.69 180 GLU A CA 1
ATOM 1396 C C . GLU A 1 180 ? -14.292 -2.154 20.303 1.00 98.69 180 GLU A C 1
ATOM 1398 O O . GLU A 1 180 ? -14.919 -2.967 20.990 1.00 98.69 180 GLU A O 1
ATOM 1403 N N . SER A 1 181 ? -14.745 -1.733 19.118 1.00 98.44 181 SER A N 1
ATOM 1404 C CA . SER A 1 181 ? -16.002 -2.187 18.513 1.00 98.44 181 SER A CA 1
ATOM 1405 C C . SER A 1 181 ? -15.996 -3.687 18.190 1.00 98.44 181 SER A C 1
ATOM 1407 O O . SER A 1 181 ? -14.946 -4.316 18.024 1.00 98.44 181 SER A O 1
ATOM 1409 N N . ALA A 1 182 ? -17.188 -4.263 18.024 1.00 97.81 182 ALA A N 1
ATOM 1410 C CA . ALA A 1 182 ? -17.349 -5.646 17.581 1.00 97.81 182 ALA A CA 1
ATOM 1411 C C . ALA A 1 182 ? -17.094 -5.843 16.074 1.00 97.81 182 ALA A C 1
ATOM 1413 O O . ALA A 1 182 ? -17.089 -6.984 15.619 1.00 97.81 182 ALA A O 1
ATOM 1414 N N . THR A 1 183 ? -16.877 -4.779 15.295 1.00 98.25 183 THR A N 1
ATOM 1415 C CA . THR A 1 183 ? -16.619 -4.882 13.853 1.00 98.25 183 THR A CA 1
ATOM 1416 C C . THR A 1 183 ? -15.345 -5.695 13.596 1.00 98.25 183 THR A C 1
ATOM 1418 O O . THR A 1 183 ? -14.327 -5.406 14.229 1.00 98.25 183 THR A O 1
ATOM 1421 N N . PRO A 1 184 ? -15.369 -6.710 12.718 1.00 98.44 184 PRO A N 1
ATOM 1422 C CA . PRO A 1 184 ? -14.176 -7.438 12.292 1.00 98.44 184 PRO A CA 1
ATOM 1423 C C . PRO A 1 184 ? -13.093 -6.526 11.705 1.00 98.44 184 PRO A C 1
ATOM 1425 O O . PRO A 1 184 ? -13.374 -5.695 10.841 1.00 98.44 184 PRO A O 1
ATOM 1428 N N . LYS A 1 185 ? -11.850 -6.699 12.162 1.00 98.62 185 LYS A N 1
ATOM 1429 C CA . LYS A 1 185 ? -10.712 -5.853 11.778 1.00 98.62 185 LYS A CA 1
ATOM 1430 C C . LYS A 1 185 ? -9.617 -6.636 11.070 1.00 98.62 185 LYS A C 1
ATOM 1432 O O . LYS A 1 185 ? -9.268 -7.749 11.469 1.00 98.62 185 LYS A O 1
ATOM 1437 N N . VAL A 1 186 ? -9.044 -5.997 10.062 1.00 98.69 186 VAL A N 1
ATOM 1438 C CA . VAL A 1 186 ? -7.859 -6.424 9.324 1.00 98.69 186 VAL A CA 1
ATOM 1439 C C . VAL A 1 186 ? -6.714 -5.485 9.688 1.00 98.69 186 VAL A C 1
ATOM 1441 O O . VAL A 1 186 ? -6.890 -4.271 9.678 1.00 98.69 186 VAL A O 1
ATOM 1444 N N . LEU A 1 187 ? -5.543 -6.029 10.004 1.00 98.69 187 LEU A N 1
ATOM 1445 C CA . LEU A 1 187 ? -4.342 -5.236 10.267 1.00 98.69 187 LEU A CA 1
ATOM 1446 C C . LEU A 1 187 ? -3.123 -5.855 9.584 1.00 98.69 187 LEU A C 1
ATOM 1448 O O . LEU A 1 187 ? -3.108 -7.041 9.253 1.00 98.69 187 LEU A O 1
ATOM 1452 N N . GLN A 1 188 ? -2.067 -5.065 9.433 1.00 97.88 188 GLN A N 1
ATOM 1453 C CA . GLN A 1 188 ? -0.753 -5.535 9.018 1.00 97.88 188 GLN A CA 1
ATOM 1454 C C . GLN A 1 188 ? 0.189 -5.536 10.220 1.00 97.88 188 GLN A C 1
ATOM 1456 O O . GLN A 1 188 ? 0.637 -4.484 10.651 1.00 97.88 188 GLN A O 1
ATOM 1461 N N . THR A 1 189 ? 0.627 -6.710 10.689 1.00 95.50 189 THR A N 1
ATOM 1462 C CA . THR A 1 189 ? 1.512 -6.794 11.872 1.00 95.50 189 THR A CA 1
ATOM 1463 C C . THR A 1 189 ? 0.818 -6.286 13.145 1.00 95.50 189 THR A C 1
ATOM 1465 O O . THR A 1 189 ? 1.405 -5.540 13.930 1.00 95.50 189 THR A O 1
ATOM 1468 N N . HIS A 1 190 ? -0.411 -6.752 13.386 1.00 96.75 190 HIS A N 1
ATOM 1469 C CA . HIS A 1 190 ? -1.341 -6.205 14.388 1.00 96.75 190 HIS A CA 1
ATOM 1470 C C . HIS A 1 190 ? -0.766 -6.104 15.811 1.00 96.75 190 HIS A C 1
ATOM 1472 O O . HIS A 1 190 ? -1.242 -5.323 16.629 1.00 96.75 190 HIS A O 1
ATOM 1478 N N . ALA A 1 191 ? 0.247 -6.913 16.139 1.00 97.06 191 ALA A N 1
ATOM 1479 C CA . ALA A 1 191 ? 0.900 -6.900 17.443 1.00 97.06 191 ALA A CA 1
ATOM 1480 C C . ALA A 1 191 ? 1.483 -5.521 17.804 1.00 97.06 191 ALA A C 1
ATOM 1482 O O . ALA A 1 191 ? 1.521 -5.179 18.986 1.00 97.06 191 ALA A O 1
ATOM 1483 N N . HIS A 1 192 ? 1.931 -4.742 16.811 1.00 96.62 192 HIS A N 1
ATOM 1484 C CA . HIS A 1 192 ? 2.413 -3.380 17.032 1.00 96.62 192 HIS A CA 1
ATOM 1485 C C . HIS A 1 192 ? 1.263 -2.438 17.411 1.00 96.62 192 HIS A C 1
ATOM 1487 O O . HIS A 1 192 ? 1.318 -1.813 18.469 1.00 96.62 192 HIS A O 1
ATOM 1493 N N . ASP A 1 193 ? 0.192 -2.408 16.617 1.00 98.19 193 ASP A N 1
ATOM 1494 C CA . ASP A 1 193 ? -0.980 -1.560 16.863 1.00 98.19 193 ASP A CA 1
ATOM 1495 C C . ASP A 1 193 ? -1.675 -1.910 18.186 1.00 98.19 193 ASP A C 1
ATOM 1497 O O . ASP A 1 193 ? -2.045 -1.026 18.953 1.00 98.19 193 ASP A O 1
ATOM 1501 N N . VAL A 1 194 ? -1.785 -3.202 18.520 1.00 98.19 194 VAL A N 1
ATOM 1502 C CA . VAL A 1 194 ? -2.319 -3.660 19.816 1.00 98.19 194 VAL A CA 1
ATOM 1503 C C . VAL A 1 194 ? -1.453 -3.174 20.977 1.00 98.19 194 VAL A C 1
ATOM 1505 O O . VAL A 1 194 ? -1.976 -2.766 22.015 1.00 98.19 194 VAL A O 1
ATOM 1508 N N . TYR A 1 195 ? -0.126 -3.222 20.833 1.00 98.25 195 TYR A N 1
ATOM 1509 C CA . TYR A 1 195 ? 0.778 -2.693 21.850 1.00 98.25 195 TYR A CA 1
ATOM 1510 C C . TYR A 1 195 ? 0.583 -1.182 22.038 1.00 98.25 195 TYR A C 1
ATOM 1512 O O . TYR A 1 195 ? 0.475 -0.730 23.182 1.00 98.25 195 TYR A O 1
ATOM 1520 N N . LEU A 1 196 ? 0.484 -0.421 20.942 1.00 98.06 196 LEU A N 1
ATOM 1521 C CA . LEU A 1 196 ? 0.204 1.014 20.987 1.00 98.06 196 LEU A CA 1
ATOM 1522 C C . LEU A 1 196 ? -1.141 1.293 21.664 1.00 98.06 196 LEU A C 1
ATOM 1524 O O . LEU A 1 196 ? -1.171 1.996 22.669 1.00 98.06 196 LEU A O 1
ATOM 1528 N N . ALA A 1 197 ? -2.230 0.678 21.205 1.00 98.25 197 ALA A N 1
ATOM 1529 C CA . ALA A 1 197 ? -3.561 0.836 21.793 1.00 98.25 197 ALA A CA 1
ATOM 1530 C C . ALA A 1 197 ? -3.556 0.622 23.318 1.00 98.25 197 ALA A C 1
ATOM 1532 O O . ALA A 1 197 ? -4.061 1.450 24.079 1.00 98.25 197 ALA A O 1
ATOM 1533 N N . ARG A 1 198 ? -2.885 -0.440 23.787 1.00 98.50 198 ARG A N 1
ATOM 1534 C CA . ARG A 1 198 ? -2.779 -0.762 25.220 1.00 98.50 198 ARG A CA 1
ATOM 1535 C C . ARG A 1 198 ? -1.959 0.247 26.003 1.00 98.50 198 ARG A C 1
ATOM 1537 O O . ARG A 1 198 ? -2.313 0.552 27.141 1.00 98.50 198 ARG A O 1
ATOM 1544 N N . LYS A 1 199 ? -0.895 0.792 25.407 1.00 98.00 199 LYS A N 1
ATOM 1545 C CA . LYS A 1 199 ? -0.135 1.907 25.992 1.00 98.00 199 LYS A CA 1
ATOM 1546 C C . LYS A 1 199 ? -1.031 3.135 26.213 1.00 98.00 199 LYS A C 1
ATOM 1548 O O . LYS A 1 199 ? -0.828 3.859 27.182 1.00 98.00 199 LYS A O 1
ATOM 1553 N N . HIS A 1 200 ? -2.043 3.308 25.365 1.00 98.06 200 HIS A N 1
ATOM 1554 C CA . HIS A 1 200 ? -3.036 4.385 25.410 1.00 98.06 200 HIS A CA 1
ATOM 1555 C C . HIS A 1 200 ? -4.338 4.016 26.146 1.00 98.06 200 HIS A C 1
ATOM 1557 O O . HIS A 1 200 ? -5.311 4.763 26.115 1.00 98.06 200 HIS A O 1
ATOM 1563 N N . GLY A 1 201 ? -4.372 2.887 26.863 1.00 98.12 201 GLY A N 1
ATOM 1564 C CA . GLY A 1 201 ? -5.482 2.544 27.759 1.00 98.12 201 GLY A CA 1
ATOM 1565 C C . GLY A 1 201 ? -6.734 1.975 27.080 1.00 98.12 201 GLY A C 1
ATOM 1566 O O . GLY A 1 201 ? -7.807 1.975 27.695 1.00 98.12 201 GLY A O 1
ATOM 1567 N N . PHE A 1 202 ? -6.613 1.470 25.851 1.00 98.62 202 PHE A N 1
ATOM 1568 C CA . PHE A 1 202 ? -7.663 0.714 25.160 1.00 98.62 202 PHE A CA 1
ATOM 1569 C C . PHE A 1 202 ? -7.102 -0.541 24.467 1.00 98.62 202 PHE A C 1
ATOM 1571 O O . PHE A 1 202 ? -5.912 -0.826 24.557 1.00 98.62 202 PHE A O 1
ATOM 1578 N N . ASP A 1 203 ? -7.952 -1.349 23.828 1.00 98.50 203 ASP A N 1
ATOM 1579 C CA . ASP A 1 203 ? -7.526 -2.555 23.098 1.00 98.50 203 ASP A CA 1
ATOM 1580 C C . ASP A 1 203 ? -8.102 -2.573 21.674 1.00 98.50 203 ASP A C 1
ATOM 1582 O O . ASP A 1 203 ? -9.125 -1.944 21.405 1.00 98.50 203 ASP A O 1
ATOM 1586 N N . ILE A 1 204 ? -7.475 -3.326 20.766 1.00 98.62 204 ILE A N 1
ATOM 1587 C CA . ILE A 1 204 ? -8.027 -3.577 19.424 1.00 98.62 204 ILE A CA 1
ATOM 1588 C C . ILE A 1 204 ? -8.723 -4.938 19.445 1.00 98.62 204 ILE A C 1
ATOM 1590 O O . ILE A 1 204 ? -8.081 -5.982 19.564 1.00 98.62 204 ILE A O 1
ATOM 1594 N N . LYS A 1 205 ? -10.055 -4.938 19.353 1.00 98.44 205 LYS A N 1
ATOM 1595 C CA . LYS A 1 205 ? -10.887 -6.144 19.482 1.00 98.44 205 LYS A CA 1
ATOM 1596 C C . LYS A 1 205 ? -11.327 -6.683 18.130 1.00 98.44 205 LYS A C 1
ATOM 1598 O O . LYS A 1 205 ? -11.530 -5.925 17.191 1.00 98.44 205 LYS A O 1
ATOM 1603 N N . ASN A 1 206 ? -11.575 -7.990 18.069 1.00 98.00 206 ASN A N 1
ATOM 1604 C CA . ASN A 1 206 ? -12.064 -8.684 16.875 1.00 98.00 206 ASN A CA 1
ATOM 1605 C C . ASN A 1 206 ? -11.150 -8.525 15.640 1.00 98.00 206 ASN A C 1
ATOM 1607 O O . ASN A 1 206 ? -11.620 -8.273 14.532 1.00 98.00 206 ASN A O 1
ATOM 1611 N N . VAL A 1 207 ? -9.833 -8.659 15.833 1.00 98.44 207 VAL A N 1
ATOM 1612 C CA . VAL A 1 207 ? -8.882 -8.786 14.720 1.00 98.44 207 VAL A CA 1
ATOM 1613 C C . VAL A 1 207 ? -9.064 -10.166 14.093 1.00 98.44 207 VAL A C 1
ATOM 1615 O O . VAL A 1 207 ? -8.730 -11.178 14.707 1.00 98.44 207 VAL A O 1
ATOM 1618 N N . VAL A 1 208 ? -9.627 -10.204 12.888 1.00 97.94 208 VAL A N 1
ATOM 1619 C CA . VAL A 1 208 ? -9.927 -11.448 12.160 1.00 97.94 208 VAL A CA 1
ATOM 1620 C C . VAL A 1 208 ? -8.826 -11.822 11.178 1.00 97.94 208 VAL A C 1
ATOM 1622 O O . VAL A 1 208 ? -8.675 -12.993 10.838 1.00 97.94 208 VAL A O 1
ATOM 1625 N N . VAL A 1 209 ? -8.038 -10.837 10.744 1.00 98.00 209 VAL A N 1
ATOM 1626 C CA . VAL A 1 209 ? -6.951 -11.026 9.789 1.00 98.00 209 VAL A CA 1
ATOM 1627 C C . VAL A 1 209 ? -5.736 -10.201 10.198 1.00 98.00 209 VAL A C 1
ATOM 1629 O O . VAL A 1 209 ? -5.835 -8.999 10.434 1.00 98.00 209 VAL A O 1
ATOM 1632 N N . ASP A 1 210 ? -4.573 -10.854 10.194 1.00 98.31 210 ASP A N 1
ATOM 1633 C CA . ASP A 1 210 ? -3.275 -10.192 10.082 1.00 98.31 210 ASP A CA 1
ATOM 1634 C C . ASP A 1 210 ? -2.672 -10.542 8.716 1.00 98.31 210 ASP A C 1
ATOM 1636 O O . ASP A 1 210 ? -2.348 -11.707 8.453 1.00 98.31 210 ASP A O 1
ATOM 1640 N N . THR A 1 211 ? -2.521 -9.549 7.840 1.00 98.31 211 THR A N 1
ATOM 1641 C CA . THR A 1 211 ? -2.001 -9.740 6.477 1.00 98.31 211 THR A CA 1
ATOM 1642 C C . THR A 1 211 ? -0.578 -10.297 6.469 1.00 98.31 211 THR A C 1
ATOM 1644 O O . THR A 1 211 ? -0.219 -11.067 5.575 1.00 98.31 211 THR A O 1
ATOM 1647 N N . MET A 1 212 ? 0.238 -9.999 7.487 1.00 96.06 212 MET A N 1
ATOM 1648 C CA . MET A 1 212 ? 1.569 -10.590 7.626 1.00 96.06 212 MET A CA 1
ATOM 1649 C C . MET A 1 212 ? 1.473 -12.101 7.867 1.00 96.06 212 MET A C 1
ATOM 1651 O O . MET A 1 212 ? 2.269 -12.863 7.312 1.00 96.06 212 MET A O 1
ATOM 1655 N N . PHE A 1 213 ? 0.521 -12.546 8.692 1.00 95.94 213 PHE A N 1
ATOM 1656 C CA . PHE A 1 213 ? 0.322 -13.970 8.965 1.00 95.94 213 PHE A CA 1
ATOM 1657 C C . PHE A 1 213 ? -0.334 -14.701 7.801 1.00 95.94 213 PHE A C 1
ATOM 1659 O O . PHE A 1 213 ? 0.144 -15.777 7.447 1.00 95.94 213 PHE A O 1
ATOM 1666 N N . GLN A 1 214 ? -1.341 -14.113 7.152 1.00 96.75 214 GLN A N 1
ATOM 1667 C CA . GLN A 1 214 ? -1.900 -14.679 5.921 1.00 96.75 214 GLN A CA 1
ATOM 1668 C C . GLN A 1 214 ? -0.813 -14.890 4.862 1.00 96.75 214 GLN A C 1
ATOM 1670 O O . GLN A 1 214 ? -0.723 -15.968 4.275 1.00 96.75 214 GLN A O 1
ATOM 1675 N N . TRP A 1 215 ? 0.082 -13.914 4.683 1.00 95.81 215 TRP A N 1
ATOM 1676 C CA . TRP A 1 215 ? 1.212 -14.054 3.768 1.00 95.81 215 TRP A CA 1
ATOM 1677 C C . TRP A 1 215 ? 2.169 -15.184 4.166 1.00 95.81 215 TRP A C 1
ATOM 1679 O O . TRP A 1 215 ? 2.626 -15.941 3.311 1.00 95.81 215 TRP A O 1
ATOM 1689 N N . HIS A 1 216 ? 2.453 -15.337 5.463 1.00 94.00 216 HIS A N 1
ATOM 1690 C CA . HIS A 1 216 ? 3.259 -16.451 5.969 1.00 94.00 216 HIS A CA 1
ATOM 1691 C C . HIS A 1 216 ? 2.629 -17.821 5.688 1.00 94.00 216 HIS A C 1
ATOM 1693 O O . HIS A 1 216 ? 3.370 -18.775 5.464 1.00 94.00 216 HIS A O 1
ATOM 1699 N N . VAL A 1 217 ? 1.298 -17.920 5.696 1.00 94.62 217 VAL A N 1
ATOM 1700 C CA . VAL A 1 217 ? 0.577 -19.155 5.357 1.00 94.62 217 VAL A CA 1
ATOM 1701 C C . VAL A 1 217 ? 0.619 -19.416 3.852 1.00 94.62 217 VAL A C 1
ATOM 1703 O O . VAL A 1 217 ? 0.882 -20.541 3.438 1.00 94.62 217 VAL A O 1
ATOM 1706 N N . LEU A 1 218 ? 0.396 -18.387 3.031 1.00 94.31 218 LEU A N 1
ATOM 1707 C CA . LEU A 1 218 ? 0.337 -18.524 1.575 1.00 94.31 218 LEU A CA 1
ATOM 1708 C C . LEU A 1 218 ? 1.695 -18.777 0.923 1.00 94.31 218 LEU A C 1
ATOM 1710 O O . LEU A 1 218 ? 1.772 -19.512 -0.059 1.00 94.31 218 LEU A O 1
ATOM 1714 N N . GLN A 1 219 ? 2.745 -18.109 1.400 1.00 93.12 219 GLN A N 1
ATOM 1715 C CA . GLN A 1 219 ? 4.070 -18.104 0.774 1.00 93.12 219 GLN A CA 1
ATOM 1716 C C . GLN A 1 219 ? 5.180 -18.167 1.838 1.00 93.12 219 GLN A C 1
ATOM 1718 O O . GLN A 1 219 ? 5.979 -17.226 1.967 1.00 93.12 219 GLN A O 1
ATOM 1723 N N . PRO A 1 220 ? 5.262 -19.257 2.624 1.00 90.19 220 PRO A N 1
ATOM 1724 C CA . PRO A 1 220 ? 6.216 -19.369 3.726 1.00 9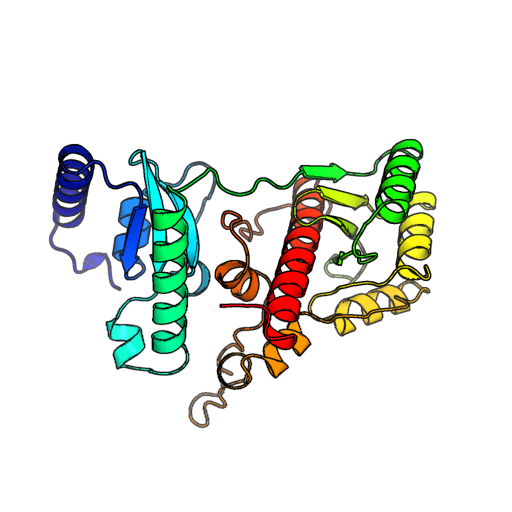0.19 220 PRO A CA 1
ATOM 1725 C C . PRO A 1 220 ? 7.676 -19.191 3.278 1.00 90.19 220 PRO A C 1
ATOM 1727 O O . PRO A 1 220 ? 8.474 -18.594 4.005 1.00 90.19 220 PRO A O 1
ATOM 1730 N N . GLU A 1 221 ? 8.028 -19.617 2.062 1.00 85.19 221 GLU A N 1
ATOM 1731 C CA . GLU A 1 221 ? 9.372 -19.488 1.486 1.00 85.19 221 GLU A CA 1
ATOM 1732 C C . GLU A 1 221 ? 9.754 -18.034 1.175 1.00 85.19 221 GLU A C 1
ATOM 1734 O O . GLU A 1 221 ? 10.934 -17.678 1.235 1.00 85.19 221 GLU A O 1
ATOM 1739 N N . LEU A 1 222 ? 8.775 -17.182 0.849 1.00 87.81 222 LEU A N 1
ATOM 1740 C CA . LEU A 1 222 ? 8.989 -15.755 0.580 1.00 87.81 222 LEU A CA 1
ATOM 1741 C C . LEU A 1 222 ? 8.909 -14.915 1.859 1.00 87.81 222 LEU A C 1
ATOM 1743 O O . LEU A 1 222 ? 9.645 -13.936 2.016 1.00 87.81 222 LEU A O 1
ATOM 1747 N N . ALA A 1 223 ? 8.023 -15.296 2.777 1.00 85.50 223 ALA A N 1
ATOM 1748 C CA . ALA A 1 223 ? 7.817 -14.610 4.045 1.00 85.50 223 ALA A CA 1
ATOM 1749 C C . ALA A 1 223 ? 8.950 -14.881 5.053 1.00 85.50 223 ALA A C 1
ATOM 1751 O O . ALA A 1 223 ? 9.238 -14.045 5.918 1.00 85.50 223 ALA A O 1
ATOM 1752 N N . GLY A 1 224 ? 9.603 -16.042 4.940 1.00 77.19 224 GLY A N 1
ATOM 1753 C CA . GLY A 1 224 ? 10.670 -16.498 5.822 1.00 77.19 224 GLY A CA 1
ATOM 1754 C C . GLY A 1 224 ? 11.899 -15.585 5.852 1.00 77.19 224 GLY A C 1
ATOM 1755 O O . GLY A 1 224 ? 12.282 -14.938 4.875 1.00 77.19 224 GLY A O 1
ATOM 1756 N N . GLN A 1 225 ? 12.556 -15.534 7.011 1.00 67.94 225 GLN A N 1
ATOM 1757 C CA . GLN A 1 225 ? 13.815 -14.815 7.163 1.00 67.94 225 GLN A CA 1
ATOM 1758 C C . GLN A 1 225 ? 14.962 -15.721 6.719 1.00 67.94 225 GLN A C 1
ATOM 1760 O O . GLN A 1 225 ? 15.201 -16.762 7.328 1.00 67.94 225 GLN A O 1
ATOM 1765 N N . LYS A 1 226 ? 15.730 -15.314 5.702 1.00 61.53 226 LYS A N 1
ATOM 1766 C CA . LYS A 1 226 ? 16.976 -16.021 5.389 1.00 61.53 226 LYS A CA 1
ATOM 1767 C C . LYS A 1 226 ? 18.003 -15.704 6.479 1.00 61.53 226 LYS A C 1
ATOM 1769 O O . LYS A 1 226 ? 18.409 -14.547 6.642 1.00 61.53 226 LYS A O 1
ATOM 1774 N N . VAL A 1 227 ? 18.404 -16.722 7.232 1.00 56.47 227 VAL A N 1
ATOM 1775 C CA . VAL A 1 227 ? 19.561 -16.655 8.127 1.00 56.47 227 VAL A CA 1
ATOM 1776 C C . VAL A 1 227 ? 20.800 -16.690 7.233 1.00 56.47 227 VAL A C 1
ATOM 1778 O O . VAL A 1 227 ? 21.002 -17.641 6.484 1.00 56.47 227 VAL A O 1
ATOM 1781 N N . ASP A 1 228 ? 21.570 -15.605 7.207 1.00 54.91 228 ASP A N 1
ATOM 1782 C CA . ASP A 1 228 ? 22.882 -15.603 6.560 1.00 54.91 228 ASP A CA 1
ATOM 1783 C C . ASP A 1 228 ? 23.921 -15.906 7.643 1.00 54.91 228 ASP A C 1
ATOM 1785 O O . ASP A 1 228 ? 24.285 -15.029 8.426 1.00 54.91 228 ASP A O 1
ATOM 1789 N N . ASP A 1 229 ? 24.380 -17.157 7.712 1.00 54.94 229 ASP A N 1
ATOM 1790 C CA . ASP A 1 229 ? 25.348 -17.607 8.724 1.00 54.94 229 ASP A CA 1
ATOM 1791 C C . ASP A 1 229 ? 26.690 -16.862 8.633 1.00 54.94 229 ASP A C 1
ATOM 1793 O O . ASP A 1 229 ? 27.452 -16.809 9.598 1.00 54.94 229 ASP A O 1
ATOM 1797 N N . LYS A 1 230 ? 26.999 -16.259 7.476 1.00 58.75 230 LYS A N 1
ATOM 1798 C CA . LYS A 1 230 ? 28.304 -15.634 7.209 1.00 58.75 230 LYS A CA 1
ATOM 1799 C C . LYS A 1 230 ? 28.302 -14.123 7.382 1.00 58.75 230 LYS A C 1
ATOM 1801 O O . LYS A 1 230 ? 29.365 -13.515 7.511 1.00 58.75 230 LYS A O 1
ATOM 1806 N N . LYS A 1 231 ? 27.132 -13.489 7.389 1.00 55.44 231 LYS A N 1
ATOM 1807 C CA . LYS A 1 231 ? 26.993 -12.051 7.607 1.00 55.44 231 LYS A CA 1
ATOM 1808 C C . LYS A 1 231 ? 25.902 -11.857 8.642 1.00 55.44 231 LYS A C 1
ATOM 1810 O O . LYS A 1 231 ? 24.742 -12.086 8.346 1.00 55.44 231 LYS A O 1
ATOM 1815 N N . LYS A 1 232 ? 26.239 -11.287 9.806 1.00 50.75 232 LYS A N 1
ATOM 1816 C CA . LYS A 1 232 ? 25.281 -10.817 10.838 1.00 50.75 232 LYS A CA 1
ATOM 1817 C C . LYS A 1 232 ? 24.175 -9.864 10.313 1.00 50.75 232 LYS A C 1
ATOM 1819 O O . LYS A 1 232 ? 23.384 -9.345 11.094 1.00 50.75 232 LYS A O 1
ATOM 1824 N N . LYS A 1 233 ? 24.106 -9.594 9.005 1.00 52.41 233 LYS A N 1
ATOM 1825 C CA . LYS A 1 233 ? 23.024 -8.877 8.339 1.00 52.41 233 LYS A CA 1
ATOM 1826 C C . LYS A 1 233 ? 21.902 -9.861 8.011 1.00 52.41 233 LYS A C 1
ATOM 1828 O O . LYS A 1 233 ? 21.926 -10.530 6.983 1.00 52.41 233 LYS A O 1
ATOM 1833 N N . LYS A 1 234 ? 20.901 -9.902 8.892 1.00 50.59 234 LYS A N 1
ATOM 1834 C CA . LYS A 1 234 ? 19.605 -10.544 8.643 1.00 50.59 234 LYS A CA 1
ATOM 1835 C C . LYS A 1 234 ? 19.080 -10.087 7.276 1.00 50.59 234 LYS A C 1
ATOM 1837 O O . LYS A 1 234 ? 18.919 -8.886 7.049 1.00 50.59 234 LYS A O 1
ATOM 1842 N N . ARG A 1 235 ? 18.845 -11.017 6.347 1.00 54.62 235 ARG A N 1
ATOM 1843 C CA . ARG A 1 235 ? 18.177 -10.682 5.083 1.00 54.62 235 ARG A CA 1
ATOM 1844 C C . ARG A 1 235 ? 16.714 -10.353 5.376 1.00 54.62 235 ARG A C 1
ATOM 1846 O O . ARG A 1 235 ? 16.066 -11.057 6.146 1.00 54.62 235 ARG A O 1
ATOM 1853 N N . ARG A 1 236 ? 16.232 -9.249 4.793 1.00 56.84 236 ARG A N 1
ATOM 1854 C CA . ARG A 1 236 ? 14.865 -8.735 4.968 1.00 56.84 236 ARG A CA 1
ATOM 1855 C C . ARG A 1 236 ? 13.845 -9.828 4.630 1.00 56.84 236 ARG A C 1
ATOM 1857 O O . ARG A 1 236 ? 13.864 -10.347 3.517 1.00 56.84 236 ARG A O 1
ATOM 1864 N N . THR A 1 237 ? 12.949 -10.127 5.566 1.00 65.75 237 THR A N 1
ATOM 1865 C CA . THR A 1 237 ? 11.694 -10.840 5.292 1.00 65.75 237 THR A CA 1
ATOM 1866 C C . THR A 1 237 ? 10.855 -10.009 4.325 1.00 65.75 237 THR A C 1
ATOM 1868 O O . THR A 1 237 ? 10.676 -8.808 4.549 1.00 65.75 237 THR A O 1
ATOM 1871 N N . ARG A 1 238 ? 10.331 -10.614 3.257 1.00 83.62 238 ARG A N 1
ATOM 1872 C CA . ARG A 1 238 ? 9.469 -9.928 2.286 1.00 83.62 238 ARG A CA 1
ATOM 1873 C C . ARG A 1 238 ? 8.021 -10.017 2.759 1.00 83.62 238 ARG A C 1
ATOM 1875 O O . ARG A 1 238 ? 7.276 -10.873 2.308 1.00 83.62 238 ARG A O 1
ATOM 1882 N N . LYS A 1 239 ? 7.673 -9.192 3.746 1.00 90.00 239 LYS A N 1
ATOM 1883 C CA . LYS A 1 239 ? 6.357 -9.237 4.413 1.00 90.00 239 LYS A CA 1
ATOM 1884 C C . LYS A 1 239 ? 5.803 -7.880 4.851 1.00 90.00 239 LYS A C 1
ATOM 1886 O O . LYS A 1 239 ? 4.802 -7.836 5.548 1.00 90.00 239 LYS A O 1
ATOM 1891 N N . GLY A 1 240 ? 6.482 -6.789 4.496 1.00 93.19 240 GLY A N 1
ATOM 1892 C CA . GLY A 1 240 ? 5.973 -5.441 4.751 1.00 93.19 240 GLY A CA 1
ATOM 1893 C C . GLY A 1 240 ? 4.861 -5.080 3.768 1.00 93.19 240 GLY A C 1
ATOM 1894 O O . GLY A 1 240 ? 4.854 -5.586 2.644 1.00 93.19 240 GLY A O 1
ATOM 1895 N N . LEU A 1 241 ? 3.975 -4.168 4.163 1.00 96.38 241 LEU A N 1
ATOM 1896 C CA . LEU A 1 241 ? 2.786 -3.808 3.386 1.00 96.38 241 LEU A CA 1
ATOM 1897 C C . LEU A 1 241 ? 3.088 -3.367 1.949 1.00 96.38 241 LEU A C 1
ATOM 1899 O O . LEU A 1 241 ? 2.420 -3.820 1.028 1.00 96.38 241 LEU A O 1
ATOM 1903 N N . ALA A 1 242 ? 4.126 -2.549 1.730 1.00 95.19 242 ALA A N 1
ATOM 1904 C CA . ALA A 1 242 ? 4.530 -2.154 0.373 1.00 95.19 242 ALA A CA 1
ATOM 1905 C C . ALA A 1 242 ? 4.880 -3.369 -0.497 1.00 95.19 242 ALA A C 1
ATOM 1907 O O . ALA A 1 242 ? 4.476 -3.483 -1.652 1.00 95.19 242 ALA A O 1
ATOM 1908 N N . PHE A 1 243 ? 5.590 -4.340 0.074 1.00 95.38 243 PHE A N 1
ATOM 1909 C CA . PHE A 1 243 ? 5.883 -5.563 -0.653 1.00 95.38 243 PHE A CA 1
ATOM 1910 C C . PHE A 1 243 ? 4.606 -6.367 -0.947 1.00 95.38 243 PHE A C 1
ATOM 1912 O O . PHE A 1 243 ? 4.450 -6.826 -2.072 1.00 95.38 243 PHE A O 1
ATOM 1919 N N . LEU A 1 244 ? 3.672 -6.510 -0.006 1.00 97.19 244 LEU A N 1
ATOM 1920 C CA . LEU A 1 244 ? 2.415 -7.220 -0.288 1.00 97.19 244 LEU A CA 1
ATOM 1921 C C . LEU A 1 244 ? 1.571 -6.489 -1.338 1.00 97.19 244 LEU A C 1
ATOM 1923 O O . LEU A 1 244 ? 1.091 -7.096 -2.290 1.00 97.19 244 LEU A O 1
ATOM 1927 N N . SER A 1 245 ? 1.488 -5.169 -1.250 1.00 97.38 245 SER A N 1
ATOM 1928 C CA . SER A 1 245 ? 0.665 -4.365 -2.156 1.00 97.38 245 SER A CA 1
ATOM 1929 C C . SER A 1 245 ? 1.197 -4.359 -3.579 1.00 97.38 245 SER A C 1
ATOM 1931 O O . SER A 1 245 ? 0.431 -4.376 -4.534 1.00 97.38 245 SER A O 1
ATOM 1933 N N . SER A 1 246 ? 2.512 -4.442 -3.757 1.00 96.62 246 SER A N 1
ATOM 1934 C CA . SER A 1 246 ? 3.089 -4.644 -5.085 1.00 96.62 246 SER A CA 1
ATOM 1935 C C . SER A 1 246 ? 2.648 -5.958 -5.755 1.00 96.62 246 SER A C 1
ATOM 1937 O O . SER A 1 246 ? 2.697 -6.082 -6.979 1.00 96.62 246 SER A O 1
ATOM 1939 N N . ILE A 1 247 ? 2.251 -6.965 -4.969 1.00 96.94 247 ILE A N 1
ATOM 1940 C CA . ILE A 1 247 ? 1.759 -8.257 -5.458 1.00 96.94 247 ILE A CA 1
ATOM 1941 C C . ILE A 1 247 ? 0.253 -8.176 -5.703 1.00 96.94 247 ILE A C 1
ATOM 1943 O O . ILE A 1 247 ? -0.206 -8.569 -6.777 1.00 96.94 247 ILE A O 1
ATOM 1947 N N . PHE A 1 248 ? -0.491 -7.666 -4.721 1.00 97.25 248 PHE A N 1
ATOM 1948 C CA . PHE A 1 248 ? -1.946 -7.791 -4.672 1.00 97.25 248 PHE A CA 1
ATOM 1949 C C . PHE A 1 248 ? -2.711 -6.568 -5.179 1.00 97.25 248 PHE A C 1
ATOM 1951 O O . PHE A 1 248 ? -3.768 -6.746 -5.772 1.00 97.25 248 PHE A O 1
ATOM 1958 N N . CYS A 1 249 ? -2.170 -5.361 -5.020 1.00 97.31 249 CYS A N 1
ATOM 1959 C CA . CYS A 1 249 ? -2.877 -4.117 -5.319 1.00 97.31 249 CYS A CA 1
ATOM 1960 C C . CYS A 1 249 ? -2.492 -3.543 -6.689 1.00 97.31 249 CYS A C 1
ATOM 1962 O O . CYS A 1 249 ? -1.403 -3.801 -7.217 1.00 97.31 249 CYS A O 1
ATOM 1964 N N . ARG A 1 250 ? -3.364 -2.696 -7.248 1.00 95.69 250 ARG A N 1
ATOM 1965 C CA . ARG A 1 250 ? -3.098 -1.909 -8.472 1.00 95.69 250 ARG A CA 1
ATOM 1966 C C . ARG A 1 250 ? -2.702 -0.452 -8.207 1.00 95.69 250 ARG A C 1
ATOM 1968 O O . ARG A 1 250 ? -2.464 0.281 -9.160 1.00 95.69 250 ARG A O 1
ATOM 1975 N N . THR A 1 251 ? -2.604 -0.038 -6.945 1.00 92.19 251 THR A N 1
ATOM 1976 C CA . THR A 1 251 ? -2.192 1.328 -6.587 1.00 92.19 251 THR A CA 1
ATOM 1977 C C . THR A 1 251 ? -0.772 1.643 -7.075 1.00 92.19 251 THR A C 1
ATOM 1979 O O . THR A 1 251 ? 0.108 0.773 -7.082 1.00 92.19 251 THR A O 1
ATOM 1982 N N . ALA A 1 252 ? -0.530 2.908 -7.423 1.00 90.25 252 ALA A N 1
ATOM 1983 C CA . ALA A 1 252 ? 0.821 3.431 -7.618 1.00 90.25 252 ALA A CA 1
ATOM 1984 C C . ALA A 1 252 ? 1.635 3.339 -6.316 1.00 90.25 252 ALA A C 1
ATOM 1986 O O . ALA A 1 252 ? 1.058 3.296 -5.228 1.00 90.25 252 ALA A O 1
ATOM 1987 N N . TRP A 1 253 ? 2.969 3.316 -6.413 1.00 91.06 253 TRP A N 1
ATOM 1988 C CA . TRP A 1 253 ? 3.853 3.382 -5.241 1.00 91.06 253 TRP A CA 1
ATOM 1989 C C . TRP A 1 253 ? 3.602 4.660 -4.434 1.00 91.06 253 TRP A C 1
ATOM 1991 O O . TRP A 1 253 ? 3.560 5.743 -5.007 1.00 91.06 253 TRP A O 1
ATOM 2001 N N . TRP A 1 254 ? 3.483 4.532 -3.110 1.00 88.31 254 TRP A N 1
ATOM 2002 C CA . TRP A 1 254 ? 3.112 5.644 -2.223 1.00 88.31 254 TRP A CA 1
ATOM 2003 C C . TRP A 1 254 ? 3.982 5.761 -0.957 1.00 88.31 254 TRP A C 1
ATOM 2005 O O . TRP A 1 254 ? 3.690 6.572 -0.090 1.00 88.31 254 TRP A O 1
ATOM 2015 N N . LYS A 1 255 ? 5.021 4.923 -0.796 1.00 84.56 255 LYS A N 1
ATOM 2016 C CA . LYS A 1 255 ? 5.841 4.864 0.435 1.00 84.56 255 LYS A CA 1
ATOM 2017 C C . LYS A 1 255 ? 7.097 5.739 0.388 1.00 84.56 255 LYS A C 1
ATOM 2019 O O . LYS A 1 255 ? 8.157 5.345 0.880 1.00 84.56 255 LYS A O 1
ATOM 2024 N N . ASP A 1 256 ? 7.016 6.909 -0.226 1.00 80.06 256 ASP A N 1
ATOM 2025 C CA . ASP A 1 256 ? 7.998 7.975 -0.049 1.00 80.06 256 ASP A CA 1
ATOM 2026 C C . ASP A 1 256 ? 7.654 8.787 1.207 1.00 80.06 256 ASP A C 1
ATOM 2028 O O . ASP A 1 256 ? 7.042 9.843 1.148 1.00 80.06 256 ASP A O 1
ATOM 2032 N N . TYR A 1 257 ? 8.050 8.249 2.366 1.00 77.62 257 TYR A N 1
ATOM 2033 C CA . TYR A 1 257 ? 7.885 8.847 3.700 1.00 77.62 257 TYR A CA 1
ATOM 2034 C C . TYR A 1 257 ? 8.688 10.159 3.885 1.00 77.62 257 TYR A C 1
ATOM 2036 O O . TYR A 1 257 ? 9.573 10.235 4.734 1.00 77.62 257 TYR A O 1
ATOM 2044 N N . ASP A 1 258 ? 8.419 11.183 3.075 1.00 80.88 258 ASP A N 1
ATOM 2045 C CA . ASP A 1 258 ? 8.992 12.535 3.167 1.00 80.88 258 ASP A CA 1
ATOM 2046 C C . ASP A 1 258 ? 7.922 13.532 3.635 1.00 80.88 258 ASP A C 1
ATOM 2048 O O . ASP A 1 258 ? 7.664 14.546 2.990 1.00 80.88 258 ASP A O 1
ATOM 2052 N N . PHE A 1 259 ? 7.254 13.205 4.742 1.00 85.06 259 PHE A N 1
ATOM 2053 C CA . PHE A 1 259 ? 6.275 14.078 5.387 1.00 85.06 259 PHE A CA 1
ATOM 2054 C C . PHE A 1 259 ? 6.733 14.499 6.782 1.00 85.06 259 PHE A C 1
ATOM 2056 O O . PHE A 1 259 ? 7.598 13.878 7.406 1.00 85.06 259 PHE A O 1
ATOM 2063 N N . VAL A 1 260 ? 6.130 15.576 7.275 1.00 87.25 260 VAL A N 1
ATOM 2064 C CA . VAL A 1 260 ? 6.318 16.047 8.647 1.00 87.25 260 VAL A CA 1
ATOM 2065 C C . VAL A 1 260 ? 5.347 15.286 9.547 1.00 87.25 260 VAL A C 1
ATOM 2067 O O . VAL A 1 260 ? 4.174 15.156 9.217 1.00 87.25 260 VAL A O 1
ATOM 2070 N N . SER A 1 261 ? 5.822 14.771 10.682 1.00 88.06 261 SER A N 1
ATOM 2071 C CA . SER A 1 261 ? 4.949 14.105 11.658 1.00 88.06 261 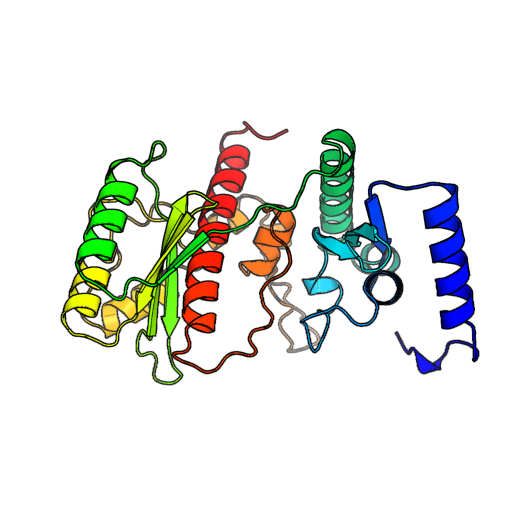SER A CA 1
ATOM 2072 C C . SER A 1 261 ? 3.802 15.034 12.071 1.00 88.06 261 SER A C 1
ATOM 2074 O O . SER A 1 261 ? 4.046 16.190 12.414 1.00 88.06 261 SER A O 1
ATOM 2076 N N . GLY A 1 262 ? 2.577 14.516 12.057 1.00 88.00 262 GLY A N 1
ATOM 2077 C CA . GLY A 1 262 ? 1.342 15.247 12.331 1.00 88.00 262 GLY A CA 1
ATOM 2078 C C . GLY A 1 262 ? 0.758 15.999 11.132 1.00 88.00 262 GLY A C 1
ATOM 2079 O O . GLY A 1 262 ? -0.216 16.715 11.312 1.00 88.00 262 GLY A O 1
ATOM 2080 N N . SER A 1 263 ? 1.329 15.890 9.927 1.00 94.00 263 SER A N 1
ATOM 2081 C CA . SER A 1 263 ? 0.778 16.576 8.752 1.00 94.00 263 SER A CA 1
ATOM 2082 C C . SER A 1 263 ? -0.399 15.827 8.114 1.00 94.00 263 SER A C 1
ATOM 2084 O O . SER A 1 263 ? -0.557 14.613 8.283 1.00 94.00 263 SER A O 1
ATOM 2086 N N . ASP A 1 264 ? -1.193 16.535 7.308 1.00 96.00 264 ASP A N 1
ATOM 2087 C CA . ASP A 1 264 ? -2.269 15.938 6.508 1.00 96.00 264 ASP A CA 1
ATOM 2088 C C . ASP A 1 264 ? -1.741 14.831 5.588 1.00 96.00 264 ASP A C 1
ATOM 2090 O O . ASP A 1 264 ? -2.405 13.813 5.392 1.00 96.00 264 ASP A O 1
ATOM 2094 N N . GLU A 1 265 ? -0.520 14.969 5.064 1.00 94.88 265 GLU A N 1
ATOM 2095 C CA . GLU A 1 265 ? 0.119 13.929 4.258 1.00 94.88 265 GLU A CA 1
ATOM 2096 C C . GLU A 1 265 ? 0.341 12.634 5.048 1.00 94.88 265 GLU A C 1
ATOM 2098 O O . GLU A 1 265 ? 0.097 11.559 4.496 1.00 94.88 265 GLU A O 1
ATOM 2103 N N . GLN A 1 266 ? 0.739 12.707 6.328 1.00 95.44 266 GLN A N 1
ATOM 2104 C CA . GLN A 1 266 ? 0.814 11.519 7.190 1.00 95.44 266 GLN A CA 1
ATOM 2105 C C . GLN A 1 266 ? -0.563 10.860 7.307 1.00 95.44 266 GLN A C 1
ATOM 2107 O O . GLN A 1 266 ? -0.695 9.650 7.121 1.00 95.44 266 GLN A O 1
ATOM 2112 N N . SER A 1 267 ? -1.604 11.659 7.551 1.00 97.06 267 SER A N 1
ATOM 2113 C CA . SER A 1 267 ? -2.974 11.163 7.694 1.00 97.06 267 SER A CA 1
ATOM 2114 C C . SER A 1 267 ? -3.507 10.521 6.409 1.00 97.06 267 SER A C 1
ATOM 2116 O O . SER A 1 267 ? -4.123 9.452 6.447 1.00 97.06 267 SER A O 1
ATOM 2118 N N . ILE A 1 268 ? -3.227 11.121 5.251 1.00 96.50 268 ILE A N 1
ATOM 2119 C CA . ILE A 1 268 ? -3.581 10.568 3.940 1.00 96.50 268 ILE A CA 1
ATOM 2120 C C . ILE A 1 268 ? -2.849 9.243 3.700 1.00 96.50 268 ILE A C 1
ATOM 2122 O O . ILE A 1 268 ? -3.442 8.290 3.189 1.00 96.50 268 ILE A O 1
ATOM 2126 N N . LEU A 1 269 ? -1.568 9.156 4.061 1.00 95.69 269 LEU A N 1
ATOM 2127 C CA . LEU A 1 269 ? -0.780 7.936 3.892 1.00 95.69 269 LEU A CA 1
ATOM 2128 C C . LEU A 1 269 ? -1.257 6.806 4.807 1.00 95.69 269 LEU A C 1
ATOM 2130 O O . LEU A 1 269 ? -1.369 5.682 4.323 1.00 95.69 269 LEU A O 1
ATOM 2134 N N . CYS A 1 270 ? -1.633 7.104 6.050 1.00 97.56 270 CYS A N 1
ATOM 2135 C CA . CYS A 1 270 ? -2.230 6.136 6.974 1.00 97.56 270 CYS A CA 1
ATOM 2136 C C . CYS A 1 270 ? -3.551 5.555 6.427 1.00 97.56 270 CYS A C 1
ATOM 2138 O O . CYS A 1 270 ? -3.769 4.339 6.400 1.00 97.56 270 CYS A O 1
ATOM 2140 N N . GLY A 1 271 ? -4.415 6.414 5.872 1.00 98.00 271 GLY A N 1
ATOM 2141 C CA . GLY A 1 271 ? -5.641 5.979 5.194 1.00 98.00 271 GLY A CA 1
ATOM 2142 C C . GLY A 1 271 ? -5.356 5.094 3.972 1.00 98.00 271 GLY A C 1
ATOM 2143 O O . GLY A 1 271 ? -5.987 4.052 3.787 1.00 98.00 271 GLY A O 1
ATOM 2144 N N . LYS A 1 272 ? -4.345 5.445 3.163 1.00 97.44 272 LYS A N 1
ATOM 2145 C CA . LYS A 1 272 ? -3.895 4.616 2.028 1.00 97.44 272 LYS A CA 1
ATOM 2146 C C . LYS A 1 272 ? -3.311 3.274 2.479 1.00 97.44 272 LYS A C 1
ATOM 2148 O O . LYS A 1 272 ? -3.581 2.260 1.833 1.00 97.44 272 LYS A O 1
ATOM 2153 N N . ASP A 1 273 ? -2.534 3.241 3.561 1.00 97.75 273 ASP A N 1
ATOM 2154 C CA . ASP A 1 273 ? -2.002 2.002 4.140 1.00 97.75 273 ASP A CA 1
ATOM 2155 C C . ASP A 1 273 ? -3.143 1.097 4.637 1.00 97.75 273 ASP A C 1
ATOM 2157 O O . ASP A 1 273 ? -3.126 -0.109 4.372 1.00 97.75 273 ASP A O 1
ATOM 2161 N N . SER A 1 274 ? -4.206 1.668 5.208 1.00 98.44 274 SER A N 1
ATOM 2162 C CA . SER A 1 274 ? -5.426 0.924 5.552 1.00 98.44 274 SER A CA 1
ATOM 2163 C C . SER A 1 274 ? -6.106 0.321 4.312 1.00 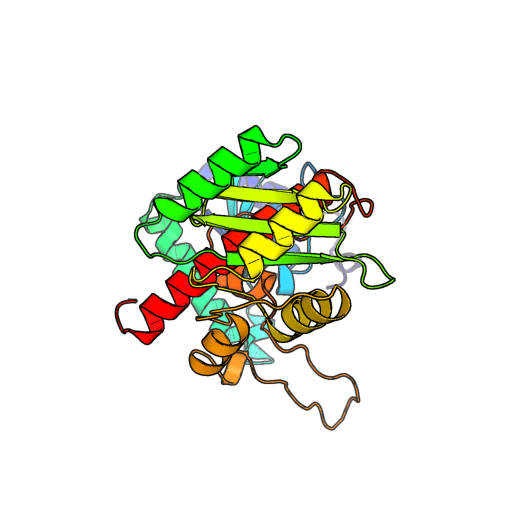98.44 274 SER A C 1
ATOM 2165 O O . SER A 1 274 ? -6.393 -0.877 4.288 1.00 98.44 274 SER A O 1
ATOM 2167 N N . CYS A 1 275 ? -6.299 1.104 3.242 1.00 98.25 275 CYS A N 1
ATOM 2168 C CA . CYS A 1 275 ? -6.894 0.631 1.982 1.00 98.25 275 CYS A CA 1
ATOM 2169 C C . CYS A 1 275 ? -6.109 -0.542 1.380 1.00 98.25 275 CYS A C 1
ATOM 2171 O O . CYS A 1 275 ? -6.668 -1.569 0.990 1.00 98.25 275 CYS A O 1
ATOM 2173 N N . ASN A 1 276 ? -4.784 -0.405 1.343 1.00 97.81 276 ASN A N 1
ATOM 2174 C CA . ASN A 1 276 ? -3.892 -1.434 0.825 1.00 97.81 276 ASN A CA 1
ATOM 2175 C C . ASN A 1 276 ? -3.867 -2.685 1.707 1.00 97.81 276 ASN A C 1
ATOM 2177 O O . ASN A 1 276 ? -3.779 -3.797 1.184 1.00 97.81 276 ASN A O 1
ATOM 2181 N N . THR A 1 277 ? -3.969 -2.520 3.026 1.00 98.50 277 THR A N 1
ATOM 2182 C CA . THR A 1 277 ? -4.090 -3.629 3.977 1.00 98.50 277 THR A CA 1
ATOM 2183 C C . THR A 1 277 ? -5.374 -4.415 3.727 1.00 98.50 277 THR A C 1
ATOM 2185 O O . THR A 1 277 ? -5.323 -5.645 3.652 1.00 98.50 277 THR A O 1
ATOM 2188 N N . LEU A 1 278 ? -6.498 -3.722 3.512 1.00 98.25 278 LEU A N 1
ATOM 2189 C CA . LEU A 1 278 ? -7.774 -4.362 3.201 1.00 98.25 278 LEU A CA 1
ATOM 2190 C C . LEU A 1 278 ? -7.702 -5.145 1.886 1.00 98.25 278 LEU A C 1
ATOM 2192 O O . LEU A 1 278 ? -7.971 -6.343 1.885 1.00 98.25 278 LEU A O 1
ATOM 2196 N N . GLU A 1 279 ? -7.250 -4.523 0.793 1.00 98.00 279 GLU A N 1
ATOM 2197 C CA . GLU A 1 279 ? -7.149 -5.211 -0.503 1.00 98.00 279 GLU A CA 1
ATOM 2198 C C . GLU A 1 279 ? -6.199 -6.417 -0.446 1.00 98.00 279 GLU A C 1
ATOM 2200 O O . GLU A 1 279 ? -6.503 -7.482 -0.988 1.00 98.00 279 GLU A O 1
ATOM 2205 N N . CYS A 1 280 ? -5.059 -6.289 0.246 1.00 98.12 280 CYS A N 1
ATOM 2206 C CA . CYS A 1 280 ? -4.143 -7.409 0.449 1.00 98.12 280 CYS A CA 1
ATOM 2207 C C . CYS A 1 280 ? -4.836 -8.571 1.169 1.00 98.12 280 CYS A C 1
ATOM 2209 O O . CYS A 1 280 ? -4.709 -9.714 0.728 1.00 98.12 280 CYS A O 1
ATOM 2211 N N . ALA A 1 281 ? -5.566 -8.297 2.253 1.00 98.12 281 ALA A N 1
ATOM 2212 C CA . ALA A 1 281 ? -6.288 -9.323 2.999 1.00 98.12 281 ALA A CA 1
ATOM 2213 C C . ALA A 1 281 ? -7.351 -10.016 2.149 1.00 98.12 281 ALA A C 1
ATOM 2215 O O . ALA A 1 281 ? -7.440 -11.241 2.155 1.00 98.12 281 ALA A O 1
ATOM 2216 N N . GLU A 1 282 ? -8.122 -9.249 1.382 1.00 96.88 282 GLU A N 1
ATOM 2217 C CA . GLU A 1 282 ? -9.150 -9.782 0.492 1.00 96.88 282 GLU A CA 1
ATOM 2218 C C . GLU A 1 282 ? -8.551 -10.703 -0.575 1.00 96.88 282 GLU A C 1
ATOM 2220 O O . GLU A 1 282 ? -9.017 -11.829 -0.756 1.00 96.88 282 GLU A O 1
ATOM 2225 N N . LYS A 1 283 ? -7.467 -10.275 -1.232 1.00 96.88 283 LYS A N 1
ATOM 2226 C CA . LYS A 1 283 ? -6.795 -11.075 -2.266 1.00 96.88 283 LYS A CA 1
ATOM 2227 C C . LYS A 1 283 ? -6.081 -12.301 -1.717 1.00 96.88 283 LYS A C 1
ATOM 2229 O O . LYS A 1 283 ? -6.048 -13.336 -2.382 1.00 96.88 283 LYS A O 1
ATOM 2234 N N . MET A 1 284 ? -5.526 -12.215 -0.514 1.00 97.38 284 MET A N 1
ATOM 2235 C CA . MET A 1 284 ? -4.957 -13.378 0.160 1.00 97.38 284 MET A CA 1
ATOM 2236 C C . MET A 1 284 ? -6.046 -14.356 0.608 1.00 97.38 284 MET A C 1
ATOM 2238 O O . MET A 1 284 ? -5.871 -15.564 0.458 1.00 97.38 284 MET A O 1
ATOM 2242 N N . GLN A 1 285 ? -7.186 -13.858 1.083 1.00 96.56 285 GLN A N 1
ATOM 2243 C CA . GLN A 1 285 ? -8.323 -14.697 1.451 1.00 96.56 285 GLN A CA 1
ATOM 2244 C C . GLN A 1 285 ? -8.889 -15.446 0.234 1.00 96.56 285 GLN A C 1
ATOM 2246 O O . GLN A 1 285 ? -9.073 -16.658 0.311 1.00 96.56 285 GLN A O 1
ATOM 2251 N N . GLU A 1 286 ? -9.061 -14.771 -0.910 1.00 95.56 286 GLU A N 1
ATOM 2252 C CA . GLU A 1 286 ? -9.461 -15.404 -2.181 1.00 95.56 286 GLU A CA 1
ATOM 2253 C C . GLU A 1 286 ? -8.518 -16.568 -2.561 1.00 95.56 286 GLU A C 1
ATOM 2255 O O . GLU A 1 286 ? -8.963 -17.618 -3.030 1.00 95.56 286 GLU A O 1
ATOM 2260 N N . GLN A 1 287 ? -7.208 -16.416 -2.328 1.00 95.06 287 GLN A N 1
ATOM 2261 C CA . GLN A 1 287 ? -6.225 -17.481 -2.564 1.00 95.06 287 GLN A CA 1
ATOM 2262 C C . GLN A 1 287 ? -6.346 -18.637 -1.568 1.00 95.06 287 GLN A C 1
ATOM 2264 O O . GLN A 1 287 ? -6.283 -19.796 -1.979 1.00 95.06 287 GLN A O 1
ATOM 2269 N N . LEU A 1 288 ? -6.530 -18.344 -0.279 1.00 94.12 288 LEU A N 1
ATOM 2270 C CA . LEU A 1 288 ? -6.691 -19.363 0.765 1.00 94.12 288 LEU A CA 1
ATOM 2271 C C . LEU A 1 288 ? -7.958 -20.206 0.564 1.00 94.12 288 LEU A C 1
ATOM 2273 O O . LEU A 1 288 ? -7.951 -21.400 0.851 1.00 94.12 288 LEU A O 1
ATOM 2277 N N . GLU A 1 289 ? -9.022 -19.607 0.033 1.00 94.25 289 GLU A N 1
ATOM 2278 C CA . GLU A 1 289 ? -10.287 -20.286 -0.268 1.00 94.25 289 GLU A CA 1
ATOM 2279 C C . GLU A 1 289 ? -10.261 -21.063 -1.594 1.00 94.25 289 GLU A C 1
ATOM 2281 O O . GLU A 1 289 ? -11.245 -21.709 -1.954 1.00 94.25 289 GLU A O 1
ATOM 2286 N N . GLY A 1 290 ? -9.145 -21.020 -2.333 1.00 86.81 290 GLY A N 1
ATOM 2287 C CA . GLY A 1 290 ? -9.014 -21.670 -3.638 1.00 86.81 290 GLY A CA 1
ATOM 2288 C C . GLY A 1 290 ? -9.829 -20.998 -4.747 1.00 86.81 290 GLY A C 1
ATOM 2289 O O . GLY A 1 290 ? -10.064 -21.609 -5.786 1.00 86.81 290 GLY A O 1
ATOM 2290 N N . GLN A 1 291 ? -10.263 -19.753 -4.539 1.00 67.62 291 GLN A N 1
ATOM 2291 C CA . GLN A 1 291 ? -11.052 -18.976 -5.499 1.00 67.62 291 GLN A CA 1
ATOM 2292 C C . GLN A 1 291 ? -10.178 -18.182 -6.485 1.00 67.62 291 GLN A C 1
ATOM 2294 O O . GLN A 1 291 ? -10.695 -17.607 -7.440 1.00 67.62 291 GLN A O 1
ATOM 2299 N N . ALA A 1 292 ? -8.856 -18.160 -6.291 1.00 54.34 292 ALA A N 1
ATOM 2300 C CA . ALA A 1 292 ? -7.927 -17.420 -7.141 1.00 54.34 292 ALA A CA 1
ATOM 2301 C C . ALA A 1 292 ? -7.231 -18.313 -8.190 1.00 54.34 292 ALA A C 1
ATOM 2303 O O . ALA A 1 292 ? -6.430 -19.186 -7.843 1.00 54.34 292 ALA A O 1
ATOM 2304 N N . GLY A 1 293 ? -7.500 -18.029 -9.471 1.00 45.91 293 GLY A N 1
ATOM 2305 C CA . GLY A 1 293 ? -6.707 -18.433 -10.643 1.00 45.91 293 GLY A CA 1
ATOM 2306 C C . GLY A 1 293 ? -5.873 -17.277 -11.190 1.00 45.91 293 GLY A C 1
ATOM 2307 O O . GLY A 1 293 ? -6.397 -16.142 -11.243 1.00 45.91 293 GLY A O 1
#

Foldseek 3Di:
DPPVPDDPCPLVVVLVVVLVCCVVVVDQEDEAEADSSVCSQAPPPPPAPDDDGLVLQALAWDCGPSRHIYHGAYHVVVCVVPVPPRVVSNVLSVVSVVVCVVVVNDDFQAADEAECPDPVVLVVVVVLCVPQPVLEKEWFFDADPVLATQWIWIHSALRYIYIQGPPDPVSLVSVQCQQQDPGAYFYAVCVSVQVSQVVVPHGRPRDPYHLLVLCCVLCVRQQDWDDDVVDPDTDDRQRDLSSLCSNQHRHHDDPPPPDDRNDVSVRVVRNNSRSSRRRSRVRSVCVVVVNDD

Mean predicted aligned error: 4.86 Å

Solvent-accessible surface area (backbone atoms only — not comparable to full-atom values): 16084 Å² total; per-residue (Å²): 135,64,80,85,73,56,60,88,65,49,66,59,54,50,49,54,53,50,52,50,49,43,68,74,65,62,55,68,65,45,79,22,58,22,54,65,50,36,45,64,53,36,58,86,45,89,94,50,99,66,81,68,58,34,90,72,38,26,36,24,44,42,83,24,85,81,78,32,38,30,34,30,25,60,31,64,75,52,21,74,76,34,50,80,58,40,42,61,49,38,55,50,31,52,51,50,51,48,52,39,57,75,66,67,53,67,81,65,59,69,70,49,56,46,74,47,85,48,78,67,50,50,50,51,51,53,50,49,58,75,67,35,89,88,50,50,32,10,44,31,73,44,58,51,100,85,62,46,66,44,29,39,11,38,8,50,42,58,43,38,18,34,14,36,49,48,84,47,76,68,40,46,50,48,55,44,49,63,34,56,30,85,59,36,26,32,24,66,56,47,70,56,55,38,50,46,35,45,76,72,76,40,53,63,38,52,70,77,41,38,43,40,56,53,42,38,72,76,38,45,86,49,34,42,63,52,81,44,92,89,40,97,61,73,44,80,46,62,55,50,67,69,60,48,28,24,73,61,45,61,42,56,86,77,86,76,87,83,65,58,92,87,34,70,64,45,44,46,48,30,6,48,51,3,11,44,43,35,41,34,39,54,54,52,47,36,46,75,71,68,72,61,131

InterPro domains:
  IPR012337 Ribonuclease H-like superfamily [SSF53098] (112-289)
  IPR036397 Ribonuclease H superfamily [G3DSA:3.30.420.10] (112-293)
  IPR036895 Uracil-DNA glycosylase-like domain superfamily [G3DSA:3.40.470.10] (3-103)
  IPR036895 Uracil-DNA glycosylase-like domain superfamily [SSF52141] (7-89)